Protein AF-D9WCU4-F1 (afdb_monomer)

InterPro domains:
  IPR025591 RloB-like protein [PF13707] (26-161)

Nearest PDB structures (foldseek):
  2f64-assembly1_B  TM=4.435E-01  e=1.053E-01  Trypanosoma brucei
  7yg6-assembly1_A  TM=4.506E-01  e=5.250E-01  Ephydatia fluviatilis
  7x0p-assembly1_A  TM=5.625E-01  e=4.373E+00  Acetivibrio thermocellus
  6mmh-assembly1_A  TM=5.741E-01  e=3.382E+00  Rattus norvegicus
  6mmb-assembly1_A  TM=5.998E-01  e=4.664E+00  Rattus norvegicus

Sequence (185 aa):
MNRESLPGRLVGRSARTGNRAQRVVYVAHEGEKTEKDYLQLLERAYRTREGKSSFRLVLMGAAGGLRPMATVDRVLEEAGPHDEKWVLFDRDAADNRDAEIPRAMRKAAENGVQVALSHPSFELWLLLHFKPWTSPESGLDGEIKKQLRQHKDAKGFKEYDRASGERGKGLDGQRAESLLGRGRV

Organism: NCBI:txid457427

Mean predicted aligned error: 9.41 Å

Structure (mmCIF, N/CA/C/O backbone):
data_AF-D9WCU4-F1
#
_entry.id   AF-D9WCU4-F1
#
loop_
_atom_site.group_PDB
_atom_site.id
_atom_site.type_symbol
_atom_site.label_atom_id
_atom_site.label_alt_id
_atom_site.label_comp_id
_atom_site.label_asym_id
_atom_site.label_entity_id
_atom_site.lab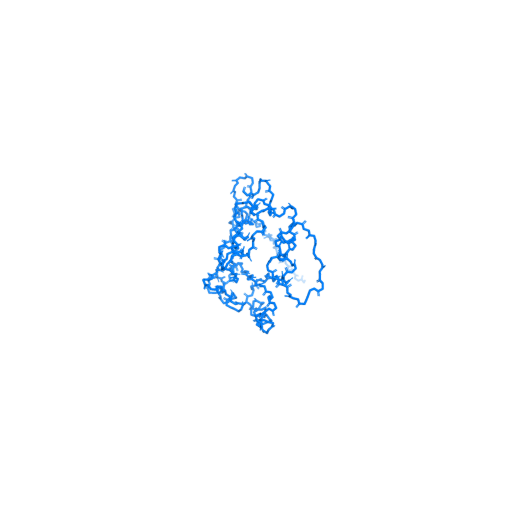el_seq_id
_atom_site.pdbx_PDB_ins_code
_atom_site.Cartn_x
_atom_site.Cartn_y
_atom_site.Cartn_z
_atom_site.occupancy
_atom_site.B_iso_or_equiv
_atom_site.auth_seq_id
_atom_site.auth_comp_id
_atom_site.auth_asym_id
_atom_site.auth_atom_id
_atom_site.pdbx_PDB_model_num
ATOM 1 N N . MET A 1 1 ? -41.803 -30.467 53.037 1.00 39.72 1 MET A N 1
ATOM 2 C CA . MET A 1 1 ? -40.483 -30.138 52.454 1.00 39.72 1 MET A CA 1
ATOM 3 C C . MET A 1 1 ? -40.651 -28.939 51.539 1.00 39.72 1 MET A C 1
ATOM 5 O O . MET A 1 1 ? -41.707 -28.795 50.937 1.00 39.72 1 MET A O 1
ATOM 9 N N . ASN A 1 2 ? -39.677 -28.037 51.588 1.00 32.28 2 ASN A N 1
ATOM 10 C CA . ASN A 1 2 ? -39.793 -26.610 51.300 1.00 32.28 2 ASN A CA 1
ATOM 11 C C . ASN A 1 2 ? -39.957 -26.244 49.818 1.00 32.28 2 ASN A C 1
ATOM 13 O O . ASN A 1 2 ? -39.466 -26.931 48.929 1.00 32.28 2 ASN A O 1
ATOM 17 N N . ARG A 1 3 ? -40.624 -25.101 49.615 1.00 40.09 3 ARG A N 1
ATOM 18 C CA . ARG A 1 3 ? -40.632 -24.283 48.398 1.00 40.09 3 ARG A CA 1
ATOM 19 C C . ARG A 1 3 ? -39.251 -23.671 48.178 1.00 40.09 3 ARG A C 1
ATOM 21 O O . ARG A 1 3 ? -38.733 -23.121 49.140 1.00 40.09 3 ARG A O 1
ATOM 28 N N . GLU A 1 4 ? -38.790 -23.597 46.933 1.00 35.84 4 GLU A N 1
ATOM 29 C CA . GLU A 1 4 ? -38.047 -22.431 46.436 1.00 35.84 4 GLU A CA 1
ATOM 30 C C . GLU A 1 4 ? -38.402 -22.164 44.967 1.00 35.84 4 GLU A C 1
ATOM 32 O O . GLU A 1 4 ? -38.264 -23.020 44.095 1.00 35.84 4 GLU A O 1
ATOM 37 N N . SER A 1 5 ? -38.895 -20.951 44.731 1.00 40.97 5 SER A N 1
ATOM 38 C CA . SER A 1 5 ? -39.046 -20.313 43.427 1.00 40.97 5 SER A CA 1
ATOM 39 C C . SER A 1 5 ? -37.827 -19.422 43.211 1.00 40.97 5 SER A C 1
ATOM 41 O O . SER A 1 5 ? -37.528 -18.628 44.099 1.00 40.97 5 SER A O 1
ATOM 43 N N . LEU A 1 6 ? -37.189 -19.456 42.040 1.00 36.66 6 LEU A N 1
ATOM 44 C CA . LEU A 1 6 ? -36.209 -18.443 41.624 1.00 36.66 6 LEU A CA 1
ATOM 45 C C . LEU A 1 6 ? -36.324 -18.149 40.111 1.00 36.66 6 LEU A C 1
ATOM 47 O O . LEU A 1 6 ? -36.873 -18.960 39.366 1.00 36.66 6 LEU A O 1
ATOM 51 N N . PRO A 1 7 ? -35.916 -16.945 39.669 1.00 40.16 7 PRO A N 1
ATOM 52 C CA . PRO A 1 7 ? -36.703 -16.108 38.773 1.00 40.16 7 PRO A CA 1
ATOM 53 C C . PRO A 1 7 ? -35.970 -15.774 37.464 1.00 40.16 7 PRO A C 1
ATOM 55 O O . PRO A 1 7 ? -34.809 -16.113 37.264 1.00 40.16 7 PRO A O 1
ATOM 58 N N . GLY A 1 8 ? -36.625 -14.971 36.622 1.00 31.08 8 GLY A N 1
ATOM 59 C CA . GLY A 1 8 ? -35.903 -13.975 35.830 1.00 31.08 8 GLY A CA 1
ATOM 60 C C . GLY A 1 8 ? -35.754 -14.286 34.347 1.00 31.08 8 GLY A C 1
ATOM 61 O O . GLY A 1 8 ? -34.793 -14.890 33.887 1.00 31.08 8 GLY A O 1
ATOM 62 N N . ARG A 1 9 ? -36.685 -13.725 33.579 1.00 34.97 9 ARG A N 1
ATOM 63 C CA . ARG A 1 9 ? -36.560 -13.409 32.156 1.00 34.97 9 ARG A CA 1
ATOM 64 C C . ARG A 1 9 ? -35.234 -12.677 31.889 1.00 34.97 9 ARG A C 1
ATOM 66 O O . ARG A 1 9 ? -35.112 -11.500 32.219 1.00 34.97 9 ARG A O 1
ATOM 73 N N . LEU A 1 10 ? -34.273 -13.327 31.233 1.00 33.66 10 LEU A N 1
ATOM 74 C CA . LEU A 1 10 ? -33.138 -12.627 30.632 1.00 33.66 10 LEU A CA 1
ATOM 75 C C . LEU A 1 10 ? -33.578 -12.036 29.291 1.00 33.66 10 LEU A C 1
ATOM 77 O O . LEU A 1 10 ? -33.513 -12.662 28.236 1.00 33.66 10 LEU A O 1
ATOM 81 N N . VAL A 1 11 ? -34.047 -10.790 29.355 1.00 45.22 11 VAL A N 1
ATOM 82 C CA . VAL A 1 11 ? -34.070 -9.878 28.209 1.00 45.22 11 VAL A CA 1
ATOM 83 C C . VAL A 1 11 ? -32.613 -9.614 27.812 1.00 45.22 11 VAL A C 1
ATOM 85 O O . VAL A 1 11 ? -31.950 -8.727 28.342 1.00 45.22 11 VAL A O 1
ATOM 88 N N . GLY A 1 12 ? -32.095 -10.422 26.889 1.00 30.81 12 GLY A N 1
ATOM 89 C CA . GLY A 1 12 ? -30.763 -10.278 26.306 1.00 30.81 12 GLY A CA 1
ATOM 90 C C . GLY A 1 12 ? -30.777 -9.381 25.072 1.00 30.81 12 GLY A C 1
ATOM 91 O O . GLY A 1 12 ? -30.777 -9.873 23.955 1.00 30.81 12 GLY A O 1
ATOM 92 N N . ARG A 1 13 ? -30.835 -8.066 25.315 1.00 36.72 13 ARG A N 1
ATOM 93 C CA . ARG A 1 13 ? -30.431 -6.933 24.454 1.00 36.72 13 ARG A CA 1
ATOM 94 C C . ARG A 1 13 ? -30.567 -7.095 22.928 1.00 36.72 13 ARG A C 1
ATOM 96 O O . ARG A 1 13 ? -29.640 -7.506 22.238 1.00 36.72 13 ARG A O 1
ATOM 103 N N . SER A 1 14 ? -31.643 -6.510 22.396 1.00 41.88 14 SER A N 1
ATOM 104 C CA . SER A 1 14 ? -31.589 -5.834 21.095 1.00 41.88 14 SER A CA 1
ATOM 105 C C . SER A 1 14 ? -30.491 -4.764 21.140 1.00 41.88 14 SER A C 1
ATOM 107 O O . SER A 1 14 ? -30.619 -3.745 21.827 1.00 41.88 14 SER A O 1
ATOM 109 N N . ALA A 1 15 ? -29.375 -5.008 20.454 1.00 37.69 15 ALA A N 1
ATOM 110 C CA . ALA A 1 15 ? -28.330 -4.014 20.267 1.00 37.69 15 ALA A CA 1
ATOM 111 C C . ALA A 1 15 ? -28.706 -3.093 19.095 1.00 37.69 15 ALA A C 1
ATOM 113 O O . ALA A 1 15 ? -28.291 -3.287 17.959 1.00 37.69 15 ALA A O 1
ATOM 114 N N . ARG A 1 16 ? -29.517 -2.087 19.439 1.00 37.41 16 ARG A N 1
ATOM 115 C CA . ARG A 1 16 ? -29.499 -0.703 18.937 1.00 37.41 16 ARG A CA 1
ATOM 116 C C . ARG A 1 16 ? -29.350 -0.503 17.421 1.00 37.41 16 ARG A C 1
ATOM 118 O O . ARG A 1 16 ? -28.254 -0.381 16.883 1.00 37.41 16 ARG A O 1
ATOM 125 N N . THR A 1 17 ? -30.478 -0.199 16.788 1.00 48.00 17 THR A N 1
ATOM 126 C CA . THR A 1 17 ? -30.543 0.854 15.766 1.00 48.00 17 THR A CA 1
ATOM 127 C C . THR A 1 17 ? -29.952 2.154 16.329 1.00 48.00 17 THR A C 1
ATOM 129 O O . THR A 1 17 ? -30.466 2.694 17.309 1.00 48.00 17 THR A O 1
ATOM 132 N N . GLY A 1 18 ? -28.870 2.655 15.732 1.00 38.94 18 GLY A N 1
ATOM 133 C CA . GLY A 1 18 ? -28.284 3.947 16.090 1.00 38.94 18 GLY A CA 1
ATOM 134 C C . GLY A 1 18 ? -26.939 4.172 15.410 1.00 38.94 18 GLY A C 1
ATOM 135 O O . GLY A 1 18 ? -25.939 3.661 15.891 1.00 38.94 18 GLY A O 1
ATOM 136 N N . ASN A 1 19 ? -26.962 4.908 14.292 1.00 49.72 19 ASN A N 1
ATOM 137 C CA . ASN A 1 19 ? -25.835 5.510 13.565 1.00 49.72 19 ASN A CA 1
ATOM 138 C C . ASN A 1 19 ? -24.532 4.680 13.568 1.00 49.72 19 ASN A C 1
ATOM 140 O O . ASN A 1 19 ? -23.714 4.823 14.474 1.00 49.72 19 ASN A O 1
ATOM 144 N N . ARG A 1 20 ? -24.310 3.831 12.549 1.00 55.62 20 ARG A N 1
ATOM 145 C CA . ARG A 1 20 ? -22.985 3.224 12.336 1.00 55.62 20 ARG A CA 1
ATOM 146 C C . ARG A 1 20 ? -21.995 4.367 12.114 1.00 55.62 20 ARG A C 1
ATOM 148 O O . ARG A 1 20 ? -21.935 4.914 11.015 1.00 55.62 20 ARG A O 1
ATOM 155 N N . ALA A 1 21 ? -21.252 4.730 13.158 1.00 65.62 21 ALA A N 1
ATOM 156 C CA . ALA A 1 21 ? -20.050 5.528 13.013 1.00 65.62 21 ALA A CA 1
ATOM 157 C C . ALA A 1 21 ? -19.227 4.880 11.894 1.00 65.62 21 ALA A C 1
ATOM 159 O O . ALA A 1 21 ? -19.059 3.657 11.872 1.00 65.62 21 ALA A O 1
ATOM 160 N N . GLN A 1 22 ? -18.837 5.685 10.909 1.00 80.94 22 GLN A N 1
ATOM 161 C CA . GLN A 1 22 ? -18.036 5.236 9.779 1.00 80.94 22 GLN A CA 1
ATOM 162 C C . GLN A 1 22 ? -16.839 4.443 10.319 1.00 80.94 22 GLN A C 1
ATOM 164 O O . GLN A 1 22 ? -16.113 4.950 11.170 1.00 80.94 22 GLN A O 1
ATOM 169 N N . ARG A 1 23 ? -16.659 3.196 9.870 1.00 89.56 23 ARG A N 1
ATOM 170 C CA . ARG A 1 23 ? -15.556 2.336 10.323 1.00 89.56 23 ARG A CA 1
ATOM 171 C C . ARG A 1 23 ? -14.229 3.035 10.023 1.00 89.56 23 ARG A C 1
ATOM 173 O O . ARG A 1 23 ? -13.959 3.308 8.859 1.00 89.56 23 ARG A O 1
ATOM 180 N N . VAL A 1 24 ? -13.420 3.336 11.034 1.00 94.19 24 VAL A N 1
ATOM 181 C CA . VAL A 1 24 ? -12.095 3.948 10.850 1.00 94.19 24 VAL A CA 1
ATOM 182 C C . VAL A 1 24 ? -11.039 2.857 10.956 1.00 94.19 24 VAL A C 1
ATOM 184 O O . VAL A 1 24 ? -11.066 2.075 11.901 1.00 94.19 24 VAL A O 1
ATOM 187 N N . VAL A 1 25 ? -10.137 2.797 9.978 1.00 96.62 25 VAL A N 1
ATOM 188 C CA . VAL A 1 25 ? -9.055 1.811 9.921 1.00 96.62 25 VAL A CA 1
ATOM 189 C C . VAL A 1 25 ? -7.726 2.546 9.815 1.00 96.62 25 VAL A C 1
ATOM 191 O O . VAL A 1 25 ? -7.526 3.348 8.902 1.00 96.62 25 VAL A O 1
ATOM 194 N N . TYR A 1 26 ? -6.825 2.273 10.750 1.00 98.19 26 TYR A N 1
ATOM 195 C CA . TYR A 1 26 ? -5.479 2.826 10.790 1.00 98.19 26 TYR A CA 1
ATOM 196 C C . TYR A 1 26 ? -4.553 1.892 10.019 1.00 98.19 26 TYR A C 1
ATOM 198 O O . TYR A 1 26 ? -4.508 0.697 10.303 1.00 98.19 26 TYR A O 1
ATOM 206 N N . VAL A 1 27 ? -3.854 2.418 9.017 1.00 98.31 27 VAL A N 1
ATOM 207 C CA . VAL A 1 27 ? -3.070 1.609 8.083 1.00 98.31 27 VAL A CA 1
ATOM 208 C C . VAL A 1 27 ? -1.683 2.207 7.918 1.00 98.31 27 VAL A C 1
ATOM 210 O O . VAL A 1 27 ? -1.551 3.280 7.330 1.00 98.31 27 VAL A O 1
ATOM 213 N N . ALA A 1 28 ? -0.651 1.508 8.386 1.00 97.81 28 ALA A N 1
ATOM 214 C CA . ALA A 1 28 ? 0.726 1.854 8.045 1.00 97.81 28 ALA A CA 1
ATOM 215 C C . ALA A 1 28 ? 1.193 1.092 6.797 1.00 97.81 28 ALA A C 1
ATOM 217 O O . ALA A 1 28 ? 0.797 -0.053 6.582 1.00 97.81 28 ALA A O 1
ATOM 218 N N . HIS A 1 29 ? 2.011 1.723 5.961 1.00 95.94 29 HIS A N 1
ATOM 219 C CA . HIS A 1 29 ? 2.504 1.141 4.712 1.00 95.94 29 HIS A CA 1
ATOM 220 C C . HIS A 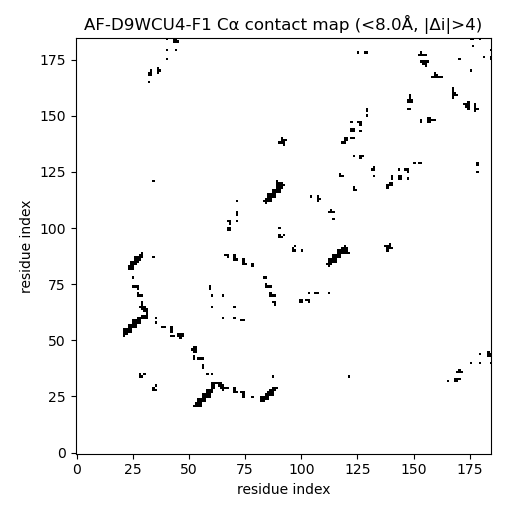1 29 ? 3.972 1.511 4.455 1.00 95.94 29 HIS A C 1
ATOM 222 O O . HIS A 1 29 ? 4.447 2.543 4.934 1.00 95.94 29 HIS A O 1
ATOM 228 N N . GLU A 1 30 ? 4.693 0.664 3.716 1.00 91.31 30 GLU A N 1
ATOM 229 C CA . GLU A 1 30 ? 6.125 0.855 3.448 1.00 91.31 30 GLU A CA 1
ATOM 230 C C . GLU A 1 30 ? 6.422 1.951 2.429 1.00 91.31 30 GLU A C 1
ATOM 232 O O . GLU A 1 30 ? 7.147 2.887 2.755 1.00 91.31 30 GLU A O 1
ATOM 237 N N . GLY A 1 31 ? 5.892 1.856 1.208 1.00 87.06 31 GLY A N 1
ATOM 238 C CA . GLY A 1 31 ? 6.194 2.800 0.136 1.00 87.06 31 GLY A CA 1
ATOM 239 C C . GLY A 1 31 ? 5.458 4.125 0.289 1.00 87.06 31 GLY A C 1
ATOM 240 O O . GLY A 1 31 ? 4.354 4.196 0.823 1.00 87.06 31 GLY A O 1
ATOM 241 N N . GLU A 1 32 ? 6.044 5.220 -0.189 1.00 85.56 32 GLU A N 1
ATOM 242 C CA . GLU A 1 32 ? 5.464 6.552 0.054 1.00 85.56 32 GLU A CA 1
ATOM 243 C C . GLU A 1 32 ? 4.273 6.868 -0.868 1.00 85.56 32 GLU A C 1
ATOM 245 O O . GLU A 1 32 ? 3.461 7.750 -0.561 1.00 85.56 32 GLU A O 1
ATOM 250 N N . LYS A 1 33 ? 4.156 6.154 -1.999 1.00 90.44 33 LYS A N 1
ATOM 251 C CA . LYS A 1 33 ? 3.255 6.525 -3.096 1.00 90.44 33 LYS A CA 1
ATOM 252 C C . LYS A 1 33 ? 2.274 5.441 -3.525 1.00 90.44 33 LYS A C 1
ATOM 254 O O . LYS A 1 33 ? 1.074 5.656 -3.387 1.00 90.44 33 LYS A O 1
ATOM 259 N N . THR A 1 34 ? 2.745 4.310 -4.053 1.00 93.75 34 THR A N 1
ATOM 260 C CA . THR A 1 34 ? 1.871 3.311 -4.695 1.00 93.75 34 THR A CA 1
ATOM 261 C C . THR A 1 34 ? 0.791 2.797 -3.742 1.00 93.75 34 THR A C 1
ATOM 263 O O . THR A 1 34 ? -0.392 2.810 -4.077 1.00 93.75 34 THR A O 1
ATOM 266 N N . GLU A 1 35 ? 1.179 2.384 -2.539 1.00 94.69 35 GLU A N 1
ATOM 267 C CA . GLU A 1 35 ? 0.294 1.827 -1.517 1.00 94.69 35 GLU A CA 1
ATOM 268 C C . GLU A 1 35 ? -0.699 2.873 -1.023 1.00 94.69 35 GLU A C 1
ATOM 270 O O . GLU A 1 35 ? -1.898 2.605 -0.933 1.00 94.69 35 GLU A O 1
ATOM 275 N N . LYS A 1 36 ? -0.211 4.092 -0.769 1.00 94.62 36 LYS A N 1
ATOM 276 C CA . LYS A 1 36 ? -1.039 5.227 -0.365 1.00 94.62 36 LYS A CA 1
ATOM 277 C C . LYS A 1 36 ? -2.103 5.536 -1.412 1.00 94.62 36 LYS A C 1
ATOM 279 O O . LYS A 1 36 ? -3.285 5.603 -1.073 1.00 94.62 36 LYS A O 1
ATOM 284 N N . ASP A 1 37 ? -1.701 5.703 -2.670 1.00 94.94 37 ASP A N 1
ATOM 285 C CA . ASP A 1 37 ? -2.620 6.009 -3.763 1.00 94.94 37 ASP A CA 1
ATOM 286 C C . ASP A 1 37 ? -3.628 4.864 -3.943 1.00 94.94 37 ASP A C 1
ATOM 288 O O . ASP A 1 37 ? -4.826 5.112 -4.063 1.00 94.94 37 ASP A O 1
ATOM 292 N N . TYR A 1 38 ? -3.182 3.605 -3.875 1.00 95.31 38 TYR A N 1
ATOM 293 C CA . TYR A 1 38 ? -4.054 2.436 -3.990 1.00 95.31 38 TYR A CA 1
ATOM 294 C C . TYR A 1 38 ? -5.110 2.380 -2.881 1.00 95.31 38 TYR A C 1
ATOM 296 O O . TYR A 1 38 ? -6.295 2.197 -3.154 1.00 95.31 38 TYR A O 1
ATOM 304 N N . LEU A 1 39 ? -4.711 2.577 -1.624 1.00 94.62 39 LEU A N 1
ATOM 305 C CA . LEU A 1 39 ? -5.631 2.582 -0.487 1.00 94.62 39 LEU A CA 1
ATOM 306 C C . LEU A 1 39 ? -6.641 3.734 -0.584 1.00 94.62 39 LEU A C 1
ATOM 308 O O . LEU A 1 39 ? -7.834 3.534 -0.348 1.00 94.62 39 LEU A O 1
ATOM 312 N N . GLN A 1 40 ? -6.198 4.922 -1.004 1.00 93.75 40 GLN A N 1
ATOM 313 C CA . GLN A 1 40 ? -7.095 6.053 -1.260 1.00 93.75 40 GLN A CA 1
ATOM 314 C C . GLN A 1 40 ? -8.080 5.768 -2.397 1.00 93.75 40 GLN A C 1
ATOM 316 O O . GLN A 1 40 ? -9.243 6.173 -2.325 1.00 93.75 40 GLN A O 1
ATOM 321 N N . LEU A 1 41 ? -7.636 5.072 -3.443 1.00 92.81 41 LEU A N 1
ATOM 322 C CA . LEU A 1 41 ? -8.494 4.628 -4.534 1.00 92.81 41 LEU A CA 1
ATOM 323 C C . LEU A 1 41 ? -9.551 3.628 -4.050 1.00 92.81 41 LEU A C 1
ATOM 325 O O . LEU A 1 41 ? -10.724 3.779 -4.391 1.00 92.81 41 LEU A O 1
ATOM 329 N N . LEU A 1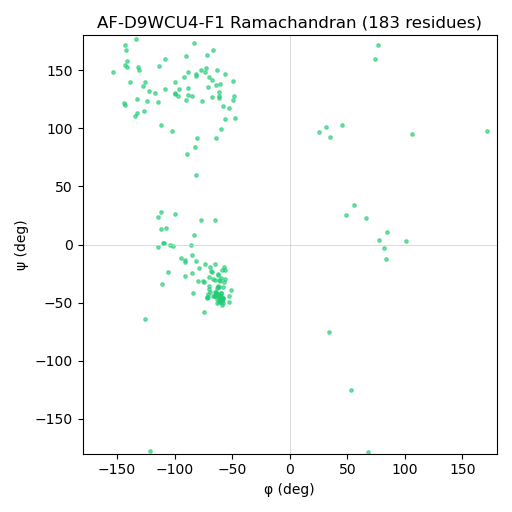 42 ? -9.180 2.665 -3.201 1.00 90.62 42 LEU A N 1
ATOM 330 C CA . LEU A 1 42 ? -10.139 1.741 -2.591 1.00 90.62 42 LEU A CA 1
ATOM 331 C C . LEU A 1 42 ? -11.179 2.484 -1.744 1.00 90.62 42 LEU A C 1
ATOM 333 O O . LEU A 1 42 ? -12.374 2.230 -1.887 1.00 90.62 42 LEU A O 1
ATOM 337 N N . GLU A 1 43 ? -10.766 3.438 -0.907 1.00 90.25 43 GLU A N 1
ATOM 338 C CA . GLU A 1 43 ? -11.711 4.227 -0.106 1.00 90.25 43 GLU A CA 1
ATOM 339 C C . GLU A 1 43 ? -12.739 4.966 -0.982 1.00 90.25 43 GLU A C 1
ATOM 341 O O . GLU A 1 43 ? -13.915 5.051 -0.620 1.00 90.25 43 GLU A O 1
ATOM 346 N N . ARG A 1 44 ? -12.330 5.460 -2.159 1.00 88.81 44 ARG A N 1
ATOM 347 C CA . ARG A 1 44 ? -13.234 6.107 -3.127 1.00 88.81 44 ARG A CA 1
ATOM 348 C C . ARG A 1 44 ? -14.171 5.108 -3.804 1.00 88.81 44 ARG A C 1
ATOM 350 O O . ARG A 1 44 ? -15.371 5.371 -3.870 1.00 88.81 44 ARG A O 1
ATOM 357 N N . ALA A 1 45 ? -13.654 3.962 -4.246 1.00 86.62 45 ALA A N 1
ATOM 358 C CA . ALA A 1 45 ? -14.440 2.960 -4.967 1.00 86.62 45 ALA A CA 1
ATOM 359 C C . ALA A 1 45 ? -15.496 2.249 -4.120 1.00 86.62 45 ALA A C 1
ATOM 361 O O . ALA A 1 45 ? -16.479 1.753 -4.669 1.00 86.62 45 ALA A O 1
ATOM 362 N N . TYR A 1 46 ? -15.325 2.225 -2.798 1.00 85.62 46 TYR A N 1
ATOM 363 C CA . TYR A 1 46 ? -16.295 1.657 -1.859 1.00 85.62 46 TYR A CA 1
ATOM 364 C C . TYR A 1 46 ? -17.178 2.718 -1.182 1.00 85.62 46 TYR A C 1
ATOM 366 O O . TYR A 1 46 ? -17.714 2.505 -0.090 1.00 85.62 46 TYR A O 1
ATOM 374 N N . ARG A 1 47 ? -17.377 3.871 -1.830 1.00 84.69 47 ARG A N 1
ATOM 375 C CA . ARG A 1 47 ? -18.431 4.812 -1.436 1.00 84.69 47 ARG A CA 1
ATOM 376 C C . ARG A 1 47 ? -19.817 4.251 -1.757 1.00 84.69 47 ARG A C 1
ATOM 378 O O . ARG A 1 47 ? -20.034 3.567 -2.752 1.00 84.69 47 ARG A O 1
ATOM 385 N N . THR A 1 48 ? -20.768 4.55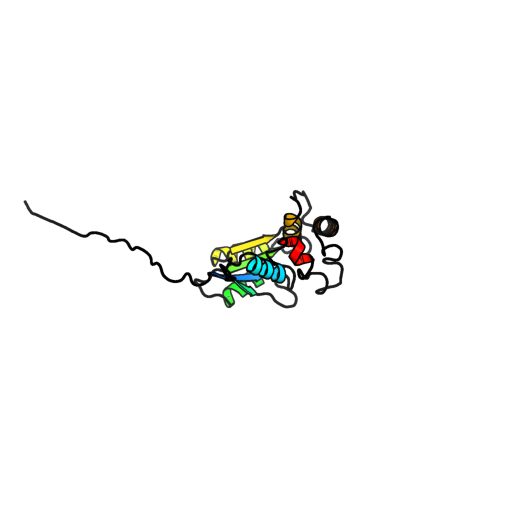6 -0.883 1.00 78.06 48 THR A N 1
ATOM 386 C CA . THR A 1 48 ? -22.199 4.297 -1.089 1.00 78.06 48 THR A CA 1
ATOM 387 C C . THR A 1 48 ? -22.755 5.149 -2.234 1.00 78.06 48 THR A C 1
ATOM 389 O O . THR A 1 48 ? -22.117 6.108 -2.675 1.00 78.06 48 THR A O 1
ATOM 392 N N . ARG A 1 49 ? -23.972 4.834 -2.701 1.00 74.19 49 ARG A N 1
ATOM 393 C CA . ARG A 1 49 ? -24.661 5.609 -3.752 1.00 74.19 49 ARG A CA 1
ATOM 394 C C . ARG A 1 49 ? -24.880 7.068 -3.348 1.00 74.19 49 ARG A C 1
ATOM 396 O O . ARG A 1 49 ? -24.883 7.948 -4.197 1.00 74.19 49 ARG A O 1
ATOM 403 N N . GLU A 1 50 ? -25.008 7.320 -2.051 1.00 80.88 50 GLU A N 1
ATOM 404 C CA . GLU A 1 50 ? -25.158 8.640 -1.443 1.00 80.88 50 GLU A CA 1
ATOM 405 C C . GLU A 1 50 ? -23.807 9.351 -1.220 1.00 80.88 50 GLU A C 1
ATOM 407 O O . GLU A 1 50 ? -23.749 10.377 -0.544 1.00 80.88 50 GLU A O 1
ATOM 412 N N . GLY A 1 51 ? -22.703 8.794 -1.732 1.00 78.94 51 GLY A N 1
ATOM 413 C CA . GLY A 1 51 ? -21.360 9.373 -1.645 1.00 78.94 51 GLY A CA 1
ATOM 414 C C . GLY A 1 51 ? -20.666 9.205 -0.290 1.00 78.94 51 GLY A C 1
ATOM 415 O O . GLY A 1 51 ? -19.559 9.708 -0.107 1.00 78.94 51 GLY A O 1
ATOM 416 N N . LYS A 1 52 ? -21.270 8.488 0.667 1.00 80.62 52 LYS A N 1
ATOM 417 C CA . LYS A 1 52 ? -20.671 8.229 1.988 1.00 80.62 52 LYS A CA 1
ATOM 418 C C . LYS A 1 52 ? -19.756 7.014 1.922 1.00 80.62 52 LYS A C 1
ATOM 420 O O . LYS A 1 52 ? -20.203 5.956 1.483 1.00 80.62 52 LYS A O 1
ATOM 425 N N . SER A 1 53 ? -18.512 7.118 2.377 1.00 78.81 53 SER A N 1
ATOM 426 C CA . SER A 1 53 ? -17.635 5.947 2.460 1.00 78.81 53 SER A CA 1
ATOM 427 C C . SER A 1 53 ? -18.099 5.010 3.583 1.00 78.81 53 SER A C 1
ATOM 429 O O . SER A 1 53 ? -18.401 5.460 4.689 1.00 78.81 53 SER A O 1
ATOM 431 N N . SER A 1 54 ? -18.146 3.699 3.327 1.00 80.19 54 SER A N 1
ATOM 432 C CA . SER A 1 54 ? -18.462 2.701 4.366 1.00 80.19 54 SER A CA 1
ATOM 433 C C . SER A 1 54 ? -17.361 2.559 5.424 1.00 80.19 54 SER A C 1
ATOM 435 O O . SER A 1 54 ? -17.610 2.059 6.521 1.00 80.19 54 SER A O 1
ATOM 437 N N . PHE A 1 55 ? -16.149 3.005 5.093 1.00 89.81 55 PHE A N 1
ATOM 438 C CA . PHE A 1 55 ? -14.995 3.078 5.979 1.00 89.81 55 PHE A CA 1
ATOM 439 C C . PHE A 1 55 ? -14.184 4.349 5.686 1.00 89.81 55 PHE A C 1
ATOM 441 O O . PHE A 1 55 ? -14.427 5.020 4.684 1.00 89.81 55 PHE A O 1
ATOM 448 N N . ARG A 1 56 ? -13.254 4.697 6.570 1.00 92.81 56 ARG A N 1
ATOM 449 C CA . ARG A 1 56 ? -12.245 5.744 6.394 1.00 92.81 56 ARG A CA 1
ATOM 450 C C . ARG A 1 56 ? -10.880 5.143 6.673 1.00 92.81 56 ARG A C 1
ATOM 452 O O . ARG A 1 56 ? -10.740 4.439 7.673 1.00 92.81 56 ARG A O 1
ATOM 459 N N . LEU A 1 57 ? -9.891 5.447 5.841 1.00 95.19 57 LEU A N 1
ATOM 460 C CA . LEU A 1 57 ? -8.519 5.025 6.088 1.00 95.19 57 LEU A CA 1
ATOM 461 C C . LEU A 1 57 ? -7.706 6.178 6.686 1.00 95.19 57 LEU A C 1
ATOM 463 O O . LEU A 1 57 ? -7.715 7.300 6.177 1.00 95.19 57 LEU A O 1
ATOM 467 N N . VAL A 1 58 ? -6.997 5.901 7.776 1.00 96.94 58 VAL A N 1
ATOM 468 C CA . VAL A 1 58 ? -5.968 6.779 8.342 1.00 96.94 58 VAL A CA 1
ATOM 469 C C . VAL A 1 58 ? -4.624 6.192 7.937 1.00 96.94 58 VAL A C 1
ATOM 471 O O . VAL A 1 58 ? -4.167 5.214 8.523 1.00 96.94 58 VAL A O 1
ATOM 474 N N . LEU A 1 59 ? -4.045 6.743 6.871 1.00 97.12 59 LEU A N 1
ATOM 475 C CA . LEU A 1 59 ? -2.836 6.213 6.243 1.00 97.12 59 LEU A CA 1
ATOM 476 C C . LEU A 1 59 ? -1.575 6.794 6.875 1.00 97.12 59 LEU A C 1
ATOM 478 O O . LEU A 1 59 ? -1.473 8.010 7.042 1.00 97.12 59 LEU A O 1
ATOM 482 N N . MET A 1 60 ? -0.606 5.931 7.162 1.00 95.75 60 MET A N 1
ATOM 483 C CA . MET A 1 60 ? 0.681 6.289 7.746 1.00 95.75 60 MET A CA 1
ATOM 484 C C . MET A 1 60 ? 1.811 5.734 6.887 1.00 95.75 60 MET A C 1
ATOM 486 O O . MET A 1 60 ? 2.013 4.527 6.792 1.00 95.75 60 MET A O 1
ATOM 490 N N . GLY A 1 61 ? 2.580 6.638 6.305 1.00 92.00 61 GLY A N 1
ATOM 491 C CA . GLY A 1 61 ? 3.848 6.334 5.658 1.00 92.00 61 GLY A CA 1
ATOM 492 C C . GLY A 1 61 ? 4.895 7.341 6.112 1.00 92.00 61 GLY A C 1
ATOM 493 O O . GLY A 1 61 ? 4.588 8.288 6.843 1.00 92.00 61 GLY A O 1
ATOM 494 N N . ALA A 1 62 ? 6.128 7.155 5.665 1.00 89.31 62 ALA A N 1
ATOM 495 C CA . ALA A 1 62 ? 7.213 8.095 5.905 1.00 89.31 62 ALA A CA 1
ATOM 496 C C . ALA A 1 62 ? 7.955 8.391 4.604 1.00 89.31 62 ALA A C 1
ATOM 498 O O . ALA A 1 62 ? 7.991 7.551 3.708 1.00 89.31 62 ALA A O 1
ATOM 499 N N . ALA A 1 63 ? 8.560 9.577 4.529 1.00 85.06 63 ALA A N 1
ATOM 500 C CA . ALA A 1 63 ? 9.517 9.871 3.473 1.00 85.06 63 ALA A CA 1
ATOM 501 C C . ALA A 1 63 ? 10.743 8.954 3.622 1.00 85.06 63 ALA A C 1
ATOM 503 O O . ALA A 1 63 ? 11.223 8.742 4.735 1.00 85.06 63 ALA A O 1
ATOM 504 N N . GLY A 1 64 ? 11.239 8.408 2.521 1.00 83.06 64 GLY A N 1
ATOM 505 C CA . GLY A 1 64 ? 12.210 7.314 2.469 1.00 83.06 64 GLY A CA 1
ATOM 506 C C . GLY A 1 64 ? 11.608 5.912 2.636 1.00 83.06 64 GLY A C 1
ATOM 507 O O . GLY A 1 64 ? 12.345 4.932 2.545 1.00 83.06 64 GLY A O 1
ATOM 508 N N . GLY A 1 65 ? 10.299 5.810 2.877 1.00 87.56 65 GLY A N 1
ATOM 509 C CA . GLY A 1 65 ? 9.599 4.569 3.182 1.00 87.56 65 GLY A CA 1
ATOM 510 C C . GLY A 1 65 ? 9.803 4.060 4.615 1.00 87.56 65 GLY A C 1
ATOM 511 O O . GLY A 1 65 ? 10.600 4.582 5.397 1.00 87.56 65 GLY A O 1
ATOM 512 N N . LEU A 1 66 ? 9.041 3.033 4.981 1.00 91.38 66 LEU A N 1
ATOM 513 C CA . LEU A 1 66 ? 9.172 2.301 6.245 1.00 91.38 66 LEU A CA 1
ATOM 514 C C . LEU A 1 66 ? 9.635 0.871 5.971 1.00 91.38 66 LEU A C 1
ATOM 516 O O . LEU A 1 66 ? 9.353 0.331 4.912 1.00 91.38 66 LEU A O 1
ATOM 520 N N . ARG A 1 67 ? 10.313 0.257 6.946 1.00 92.62 67 ARG A N 1
ATOM 521 C CA . ARG A 1 67 ? 10.569 -1.193 6.968 1.00 92.62 67 ARG A CA 1
ATOM 522 C C . ARG A 1 67 ? 9.434 -1.925 7.699 1.00 92.62 67 ARG A C 1
ATOM 524 O O . ARG A 1 67 ? 8.736 -1.279 8.493 1.00 92.62 67 ARG A O 1
ATOM 531 N N . PRO A 1 68 ? 9.266 -3.254 7.542 1.00 93.88 68 PRO A N 1
ATOM 532 C CA . PRO A 1 68 ? 8.146 -3.985 8.133 1.00 93.88 68 PRO A CA 1
ATOM 533 C C . PRO A 1 68 ? 7.970 -3.758 9.640 1.00 93.88 68 PRO A C 1
ATOM 535 O O . PRO A 1 68 ? 6.856 -3.484 10.084 1.00 93.88 68 PRO A O 1
ATOM 538 N N . MET A 1 69 ? 9.041 -3.776 10.443 1.00 94.94 69 MET A N 1
ATOM 539 C CA . MET A 1 69 ? 8.924 -3.502 11.885 1.00 94.94 69 MET A CA 1
ATOM 540 C C . MET A 1 69 ? 8.455 -2.073 12.170 1.00 94.94 69 MET A C 1
ATOM 542 O O . MET A 1 69 ? 7.581 -1.868 13.008 1.00 94.94 69 MET A O 1
ATOM 546 N N . ALA A 1 70 ? 8.985 -1.096 11.432 1.00 95.38 70 ALA A N 1
ATOM 547 C CA . ALA A 1 70 ? 8.641 0.309 11.611 1.00 95.38 70 ALA A CA 1
ATOM 548 C C . ALA A 1 70 ? 7.177 0.606 11.243 1.00 95.38 70 ALA A C 1
ATOM 550 O O . ALA A 1 70 ? 6.569 1.487 11.845 1.00 95.38 70 ALA A O 1
ATOM 551 N N . THR A 1 71 ? 6.581 -0.139 10.301 1.00 96.81 71 THR A N 1
ATOM 552 C CA . THR A 1 71 ? 5.136 -0.025 10.021 1.00 96.81 71 THR A CA 1
ATOM 553 C C . THR A 1 71 ? 4.286 -0.469 11.215 1.00 96.81 71 THR A C 1
ATOM 555 O O . THR A 1 71 ? 3.313 0.203 11.558 1.00 96.81 71 THR A O 1
ATOM 558 N N . VAL A 1 72 ? 4.675 -1.558 11.890 1.00 97.81 72 VAL A N 1
ATOM 559 C CA . VAL A 1 72 ? 3.983 -2.059 13.088 1.00 97.81 72 VAL A CA 1
ATOM 560 C C . VAL A 1 72 ? 4.127 -1.071 14.241 1.00 97.81 72 VAL A C 1
ATOM 562 O O . VAL A 1 72 ? 3.141 -0.760 14.901 1.00 97.81 72 VAL A O 1
ATOM 565 N N . ASP A 1 73 ? 5.326 -0.532 14.452 1.00 97.56 73 ASP A N 1
ATOM 566 C CA . ASP A 1 73 ? 5.574 0.468 15.496 1.00 97.56 73 ASP A CA 1
ATOM 567 C C . ASP A 1 73 ? 4.732 1.720 15.261 1.00 97.56 73 ASP A C 1
ATOM 569 O O . ASP A 1 73 ? 4.000 2.155 16.149 1.00 97.56 73 ASP A O 1
ATOM 573 N N . ARG A 1 74 ? 4.731 2.218 14.022 1.00 97.44 74 ARG A N 1
ATOM 574 C CA . ARG A 1 74 ? 3.983 3.415 13.643 1.00 97.44 74 ARG A CA 1
ATOM 575 C C . ARG A 1 74 ? 2.487 3.283 13.911 1.00 97.44 74 ARG A C 1
ATOM 577 O O . ARG A 1 74 ? 1.883 4.202 14.456 1.00 97.44 74 ARG A O 1
ATOM 584 N N . VAL A 1 75 ? 1.868 2.162 13.534 1.00 97.81 75 VAL A N 1
ATOM 585 C CA . VAL A 1 75 ? 0.419 2.000 13.741 1.00 97.81 75 VAL A CA 1
ATOM 586 C C . VAL A 1 75 ? 0.065 1.841 15.224 1.00 97.81 75 VAL A C 1
ATOM 588 O O . VAL A 1 75 ? -1.029 2.225 15.631 1.00 97.81 75 VAL A O 1
ATOM 591 N N . LEU A 1 76 ? 0.974 1.303 16.044 1.00 97.88 76 LEU A N 1
ATOM 592 C CA . LEU A 1 76 ? 0.782 1.178 17.492 1.00 97.88 76 LEU A CA 1
ATOM 593 C C . LEU A 1 76 ? 0.949 2.510 18.231 1.00 97.88 76 LEU A C 1
ATOM 595 O O . LEU A 1 76 ? 0.275 2.719 19.236 1.00 97.88 76 LEU A O 1
ATOM 599 N N . GLU A 1 77 ? 1.806 3.403 17.735 1.00 97.38 77 GLU A N 1
ATOM 600 C CA . GLU A 1 77 ? 1.981 4.759 18.271 1.00 97.38 77 GLU A CA 1
ATOM 601 C C . GLU A 1 77 ? 0.762 5.652 17.999 1.00 97.38 77 GLU A C 1
ATOM 603 O O . GLU A 1 77 ? 0.338 6.410 18.870 1.00 97.38 77 GLU A O 1
ATOM 608 N N . GLU A 1 78 ? 0.184 5.553 16.801 1.00 95.94 78 GLU A N 1
ATOM 609 C CA . GLU A 1 78 ? -0.858 6.477 16.331 1.00 95.94 78 GLU A CA 1
ATOM 610 C C . GLU A 1 78 ? -2.290 6.020 16.656 1.00 95.94 78 GLU A C 1
ATOM 612 O O . GLU A 1 78 ? -3.203 6.843 16.750 1.00 95.94 78 GLU A O 1
ATOM 617 N N . ALA A 1 79 ? -2.526 4.711 16.796 1.00 96.12 79 ALA A N 1
ATOM 618 C CA . ALA A 1 79 ? -3.867 4.153 16.968 1.00 96.12 79 ALA A CA 1
ATOM 619 C C . ALA A 1 79 ? -4.096 3.641 18.399 1.00 96.12 79 ALA A C 1
ATOM 621 O O . ALA A 1 79 ? -3.312 2.852 18.928 1.00 96.12 79 ALA A O 1
ATOM 622 N N . GLY A 1 80 ? -5.241 3.970 18.998 1.00 94.12 80 GLY A N 1
ATOM 623 C CA . GLY A 1 80 ? -5.604 3.593 20.365 1.00 94.12 80 GLY A CA 1
ATOM 624 C C . GLY A 1 80 ? -5.941 2.102 20.533 1.00 94.12 80 GLY A C 1
ATOM 625 O O . GLY A 1 80 ? -6.224 1.417 19.553 1.00 94.12 80 GLY A O 1
ATOM 626 N N . PRO A 1 81 ? -5.965 1.552 21.760 1.00 91.38 81 PRO A N 1
ATOM 627 C CA . PRO A 1 81 ? -6.015 0.100 22.008 1.00 91.38 81 PRO A CA 1
ATOM 628 C C . PRO A 1 81 ? -7.175 -0.679 21.364 1.00 91.38 81 PRO A C 1
ATOM 630 O O . PRO A 1 81 ? -7.076 -1.890 21.189 1.00 91.38 81 PRO A O 1
ATOM 633 N N . HIS A 1 82 ? -8.275 -0.004 21.027 1.00 92.06 82 HIS A N 1
ATOM 634 C CA . HIS A 1 82 ? -9.471 -0.613 20.435 1.00 92.06 82 HIS A CA 1
ATOM 635 C C . HIS A 1 82 ? -9.678 -0.256 18.957 1.00 92.06 82 HIS A C 1
ATOM 637 O O . HIS A 1 82 ? -10.670 -0.682 18.366 1.00 92.06 82 HIS A O 1
ATOM 643 N N . ASP A 1 83 ? -8.767 0.520 18.370 1.00 95.94 83 ASP A N 1
ATOM 644 C CA . ASP A 1 83 ? -8.823 0.876 16.958 1.00 95.94 83 ASP A CA 1
ATOM 645 C C . ASP A 1 83 ? -8.436 -0.308 16.078 1.00 95.94 83 ASP A C 1
ATOM 647 O O . ASP A 1 83 ? -7.589 -1.132 16.434 1.00 95.94 83 ASP A O 1
ATOM 651 N N . GLU A 1 84 ? -9.025 -0.361 14.887 1.00 97.12 84 GLU A N 1
ATOM 652 C CA . GLU A 1 84 ? -8.645 -1.337 13.879 1.00 97.12 84 GLU A CA 1
ATOM 653 C C . GLU A 1 84 ? -7.325 -0.933 13.215 1.00 97.12 84 GLU A C 1
ATOM 655 O O . GLU A 1 84 ? -7.215 0.161 12.656 1.00 97.12 84 GLU A O 1
ATOM 660 N N . LYS A 1 85 ? -6.337 -1.832 13.257 1.00 98.38 85 LYS A N 1
ATOM 661 C CA . LYS A 1 85 ? -4.960 -1.579 12.816 1.00 98.38 85 LYS A CA 1
ATOM 662 C C . LYS A 1 85 ? -4.562 -2.558 11.730 1.00 98.38 85 LYS A C 1
ATOM 664 O O . LYS A 1 85 ? -4.724 -3.767 11.898 1.00 98.38 85 LYS A O 1
ATOM 669 N N . TRP A 1 86 ? -3.984 -2.033 10.664 1.00 98.56 86 TRP A N 1
ATOM 670 C CA . TRP A 1 86 ? -3.402 -2.803 9.580 1.00 98.56 86 TRP A CA 1
ATOM 671 C C . TRP A 1 86 ? -2.000 -2.302 9.261 1.00 98.56 86 TRP A C 1
ATOM 673 O O . TRP A 1 86 ? -1.698 -1.115 9.392 1.00 98.56 86 TRP A O 1
ATOM 683 N N . VAL A 1 87 ? -1.163 -3.211 8.785 1.00 98.06 87 VAL A N 1
ATOM 684 C CA . VAL A 1 87 ? 0.115 -2.886 8.157 1.00 98.06 87 VAL A CA 1
ATOM 685 C C . VAL A 1 87 ? 0.194 -3.532 6.784 1.00 98.06 87 VAL A C 1
ATOM 687 O O . VAL A 1 87 ? -0.256 -4.665 6.593 1.00 98.06 87 VAL A O 1
ATOM 690 N N . LEU A 1 88 ? 0.746 -2.794 5.827 1.00 95.62 88 LEU A N 1
ATOM 691 C CA . LEU A 1 88 ? 1.061 -3.269 4.488 1.00 95.62 88 LEU A CA 1
ATOM 692 C C . LEU A 1 88 ? 2.570 -3.245 4.310 1.00 95.62 88 LEU A C 1
ATOM 694 O O . LEU A 1 88 ? 3.193 -2.189 4.412 1.00 95.62 88 LEU A O 1
ATOM 698 N N . PHE A 1 89 ? 3.128 -4.401 3.995 1.00 90.50 89 PHE A N 1
ATOM 699 C CA . PHE A 1 89 ? 4.511 -4.520 3.569 1.00 90.50 89 PHE A CA 1
ATOM 700 C C . PHE A 1 89 ? 4.628 -5.556 2.459 1.00 90.50 89 PHE A C 1
ATOM 702 O O . PHE A 1 89 ? 3.752 -6.413 2.284 1.00 90.50 89 PHE A O 1
ATOM 709 N N . ASP A 1 90 ? 5.689 -5.458 1.675 1.00 87.88 90 ASP A N 1
ATOM 710 C CA . ASP A 1 90 ? 6.010 -6.428 0.643 1.00 87.88 90 ASP A CA 1
ATOM 711 C C . ASP A 1 90 ? 7.217 -7.282 1.030 1.00 87.88 90 ASP A C 1
ATOM 713 O O . ASP A 1 90 ? 7.978 -6.979 1.952 1.00 87.88 90 ASP A O 1
ATOM 717 N N . ARG A 1 91 ? 7.342 -8.445 0.386 1.00 85.00 91 ARG A N 1
ATOM 718 C CA . ARG A 1 91 ? 8.462 -9.337 0.681 1.00 85.00 91 ARG A CA 1
ATOM 719 C C . ARG A 1 91 ? 9.779 -8.772 0.171 1.00 85.00 91 ARG A C 1
ATOM 721 O O . ARG A 1 91 ? 10.779 -9.032 0.825 1.00 85.00 91 ARG A O 1
ATOM 728 N N . ASP A 1 92 ? 9.758 -8.131 -0.999 1.00 77.06 92 ASP A N 1
ATOM 729 C CA . ASP A 1 92 ? 10.896 -7.661 -1.802 1.00 77.06 92 ASP A CA 1
ATOM 730 C C . ASP A 1 92 ? 12.202 -8.451 -1.569 1.00 77.06 92 ASP A C 1
ATOM 732 O O . ASP A 1 92 ? 12.983 -8.201 -0.645 1.00 77.06 92 ASP A O 1
ATOM 736 N N . ALA A 1 93 ? 12.456 -9.429 -2.448 1.00 65.75 93 ALA A N 1
ATOM 737 C CA . ALA A 1 93 ? 13.615 -10.320 -2.358 1.00 65.75 93 ALA A CA 1
ATOM 738 C C . ALA A 1 93 ? 14.972 -9.607 -2.336 1.00 65.75 93 ALA A C 1
ATOM 740 O O . ALA A 1 93 ? 15.966 -10.230 -1.962 1.00 65.75 93 ALA A O 1
ATOM 741 N N . ALA A 1 94 ? 15.039 -8.353 -2.788 1.00 64.06 94 ALA A N 1
ATOM 742 C CA . ALA A 1 94 ? 16.291 -7.634 -2.962 1.00 64.06 94 ALA A CA 1
ATOM 743 C C . ALA A 1 94 ? 16.846 -7.020 -1.660 1.00 64.06 94 ALA A C 1
ATOM 745 O O . ALA A 1 94 ? 18.020 -6.654 -1.635 1.00 64.06 94 ALA A O 1
ATOM 746 N N . ASP A 1 95 ? 16.057 -6.930 -0.580 1.00 65.50 95 ASP A N 1
ATOM 747 C CA . ASP A 1 95 ? 16.385 -6.095 0.596 1.00 65.50 95 ASP A CA 1
ATOM 748 C C . ASP A 1 95 ? 16.644 -6.886 1.905 1.00 65.50 95 ASP A C 1
ATOM 750 O O . ASP A 1 95 ? 16.498 -6.369 3.013 1.00 65.50 95 ASP A O 1
ATOM 754 N N . ASN A 1 96 ? 17.031 -8.171 1.822 1.00 64.62 96 ASN A N 1
ATOM 755 C CA . ASN A 1 96 ? 17.418 -9.013 2.982 1.00 64.62 96 ASN A CA 1
ATOM 756 C C . ASN A 1 96 ? 16.421 -8.988 4.171 1.00 64.62 96 ASN A C 1
ATOM 758 O O . ASN A 1 96 ? 16.770 -9.235 5.328 1.00 64.62 96 ASN A O 1
ATOM 762 N N . ARG A 1 97 ? 15.153 -8.695 3.883 1.00 72.38 97 ARG A N 1
ATOM 763 C CA . ARG A 1 97 ? 14.053 -8.468 4.836 1.00 72.38 97 ARG A CA 1
ATOM 764 C C . ARG A 1 97 ? 13.353 -9.756 5.271 1.00 72.38 97 ARG A C 1
ATOM 766 O O . ARG A 1 97 ? 12.513 -9.733 6.170 1.00 72.38 97 ARG A O 1
ATOM 773 N N . ASP A 1 98 ? 13.792 -10.898 4.743 1.00 74.19 98 ASP A N 1
ATOM 774 C CA . ASP A 1 98 ? 13.303 -12.236 5.099 1.00 74.19 98 ASP A CA 1
ATOM 775 C C . ASP A 1 98 ? 13.411 -12.542 6.603 1.00 74.19 98 ASP A C 1
ATOM 777 O O . ASP A 1 98 ? 12.596 -13.284 7.145 1.00 74.19 98 ASP A O 1
ATOM 781 N N . ALA A 1 99 ? 14.386 -11.953 7.306 1.00 80.56 99 ALA A N 1
ATOM 782 C CA . ALA A 1 99 ? 14.523 -12.104 8.756 1.00 80.56 99 ALA A CA 1
ATOM 783 C C . ALA A 1 99 ? 13.653 -11.121 9.563 1.00 80.56 99 ALA A C 1
ATOM 785 O O . ALA A 1 99 ? 13.328 -11.387 10.725 1.00 80.56 99 ALA A O 1
ATOM 786 N N . GLU A 1 100 ? 13.291 -9.982 8.970 1.00 88.38 100 GLU A N 1
ATOM 787 C CA . GLU A 1 100 ? 12.512 -8.923 9.612 1.00 88.38 100 GLU A CA 1
ATOM 788 C C . GLU A 1 100 ? 11.012 -9.202 9.534 1.00 88.38 100 GLU A C 1
ATOM 790 O O . GLU A 1 100 ? 10.320 -9.070 10.543 1.00 88.38 100 GLU A O 1
ATOM 795 N N . ILE A 1 101 ? 10.523 -9.674 8.385 1.00 91.75 101 ILE A N 1
ATOM 796 C CA . ILE A 1 101 ? 9.106 -9.991 8.170 1.00 91.75 101 ILE A CA 1
ATOM 797 C C . ILE A 1 101 ? 8.560 -10.929 9.260 1.00 91.75 101 ILE A C 1
ATOM 799 O O . ILE A 1 101 ? 7.563 -10.575 9.885 1.00 91.75 101 ILE A O 1
ATOM 803 N N . PRO A 1 102 ? 9.206 -12.062 9.614 1.00 93.50 102 PRO A N 1
ATOM 804 C CA . PRO A 1 102 ? 8.726 -12.913 10.701 1.00 93.50 102 PRO A CA 1
ATOM 805 C C . PRO A 1 102 ? 8.663 -12.207 12.060 1.00 93.50 102 PRO A C 1
ATOM 807 O O . PRO A 1 102 ? 7.811 -12.544 12.881 1.00 93.50 102 PRO A O 1
ATOM 810 N N . ARG A 1 103 ? 9.558 -11.246 12.330 1.00 94.62 103 ARG A N 1
ATOM 811 C CA . ARG A 1 103 ? 9.530 -10.453 13.571 1.00 94.62 103 ARG A CA 1
ATOM 812 C C . ARG A 1 103 ? 8.355 -9.480 13.558 1.00 94.62 103 ARG A C 1
ATOM 814 O O . ARG A 1 103 ? 7.626 -9.431 14.545 1.00 94.62 103 ARG A O 1
ATOM 821 N N . ALA A 1 104 ? 8.137 -8.791 12.439 1.00 95.75 104 ALA A N 1
ATOM 822 C CA . ALA A 1 104 ? 7.014 -7.877 12.255 1.00 95.75 104 ALA A CA 1
ATOM 823 C C . ALA A 1 104 ? 5.674 -8.616 12.367 1.00 95.75 104 ALA A C 1
ATOM 825 O O . ALA A 1 104 ? 4.803 -8.183 13.111 1.00 95.75 104 ALA A O 1
ATOM 826 N N . MET A 1 105 ? 5.547 -9.785 11.730 1.00 96.50 105 MET A N 1
ATOM 827 C CA . MET A 1 105 ? 4.367 -10.653 11.828 1.00 96.50 105 MET A CA 1
ATOM 828 C C . MET A 1 105 ? 4.073 -11.068 13.275 1.00 96.50 105 MET A C 1
ATOM 830 O O . MET A 1 105 ? 2.926 -10.993 13.708 1.00 96.50 105 MET A O 1
ATOM 834 N N . ARG A 1 106 ? 5.098 -11.485 14.037 1.00 97.81 106 ARG A N 1
ATOM 835 C CA . ARG A 1 106 ? 4.933 -11.846 15.456 1.00 97.81 106 ARG A CA 1
ATOM 836 C C . ARG A 1 106 ? 4.481 -10.654 16.289 1.00 97.81 106 ARG A C 1
ATOM 838 O O . ARG A 1 106 ? 3.468 -10.754 16.973 1.00 97.81 106 ARG A O 1
ATOM 8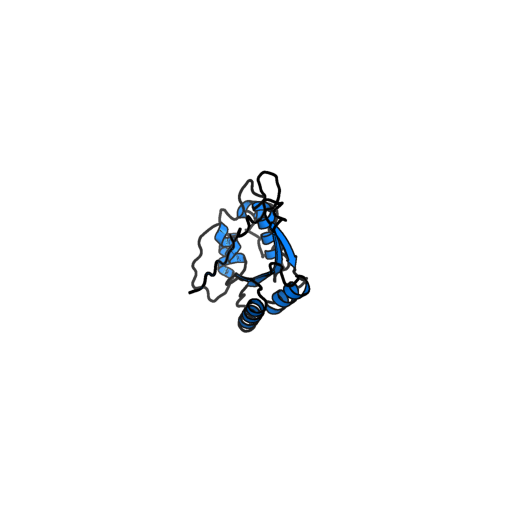45 N N . LYS A 1 107 ? 5.172 -9.517 16.170 1.00 98.06 107 LYS A N 1
ATOM 846 C CA . LYS A 1 107 ? 4.815 -8.294 16.898 1.00 98.06 107 LYS A CA 1
ATOM 847 C C . LYS A 1 107 ? 3.400 -7.825 16.555 1.00 98.06 107 LYS A C 1
ATOM 849 O O . LYS A 1 107 ? 2.653 -7.439 17.448 1.00 98.06 107 LYS A O 1
ATOM 854 N N . ALA A 1 108 ? 3.019 -7.886 15.281 1.00 98.19 108 ALA A N 1
ATOM 855 C CA . ALA A 1 108 ? 1.682 -7.529 14.830 1.00 98.19 108 ALA A CA 1
ATOM 856 C C . ALA A 1 108 ? 0.617 -8.428 15.475 1.00 98.19 108 ALA A C 1
ATOM 858 O O . ALA A 1 108 ? -0.331 -7.922 16.076 1.00 98.19 108 ALA A O 1
ATOM 859 N N . ALA A 1 109 ? 0.820 -9.750 15.440 1.00 98.12 109 ALA A N 1
ATOM 860 C CA . ALA A 1 109 ? -0.090 -10.717 16.048 1.00 98.12 109 ALA A CA 1
ATOM 861 C C . ALA A 1 109 ? -0.245 -10.511 17.566 1.00 98.12 109 ALA A C 1
ATOM 863 O O . ALA A 1 109 ? -1.365 -10.508 18.071 1.00 98.12 109 ALA A O 1
ATOM 864 N N . GLU A 1 110 ? 0.859 -10.275 18.280 1.00 98.12 110 GLU A N 1
ATOM 865 C CA . GLU A 1 110 ? 0.867 -10.008 19.728 1.00 98.12 110 GLU A CA 1
ATOM 866 C C . GLU A 1 110 ? 0.093 -8.737 20.111 1.00 98.12 110 GLU A C 1
ATOM 868 O O . GLU A 1 110 ? -0.413 -8.642 21.227 1.00 98.12 110 GLU A O 1
ATOM 873 N N . ASN A 1 111 ? -0.034 -7.776 19.190 1.00 97.88 111 ASN A N 1
ATOM 874 C CA . ASN A 1 111 ? -0.672 -6.481 19.434 1.00 97.88 111 ASN A CA 1
ATOM 875 C C . ASN A 1 111 ? -2.000 -6.294 18.674 1.00 97.88 111 ASN A C 1
ATOM 877 O O . ASN A 1 111 ? -2.505 -5.175 18.577 1.00 97.88 111 ASN A O 1
ATOM 881 N N . GLY A 1 112 ? -2.577 -7.366 18.117 1.00 97.62 112 GLY A N 1
ATOM 882 C CA . GLY A 1 112 ? -3.859 -7.303 17.403 1.00 97.62 112 GLY A CA 1
ATOM 883 C C . GLY A 1 112 ? -3.828 -6.484 16.105 1.00 97.62 112 GLY A C 1
ATOM 884 O O . GLY A 1 112 ? -4.868 -6.004 15.656 1.00 97.62 112 GLY A O 1
ATOM 885 N N . VAL A 1 113 ? -2.649 -6.317 15.502 1.00 98.50 113 VAL A N 1
ATOM 886 C CA . VAL A 1 113 ? -2.455 -5.641 14.214 1.00 98.50 113 VAL A CA 1
ATOM 887 C C . VAL A 1 113 ? -2.598 -6.661 13.087 1.00 98.50 113 VAL A C 1
ATOM 889 O O . VAL A 1 113 ? -1.946 -7.705 13.088 1.00 98.50 113 VAL A O 1
ATOM 892 N N . GLN A 1 114 ? -3.442 -6.355 12.105 1.00 98.44 114 GLN A N 1
ATOM 893 C CA . GLN A 1 114 ? -3.610 -7.180 10.911 1.00 98.44 114 GLN A CA 1
ATOM 894 C C . GLN A 1 114 ? -2.503 -6.895 9.898 1.00 98.44 114 GLN A C 1
ATOM 896 O O . GLN A 1 114 ? -2.071 -5.755 9.742 1.00 98.44 114 GLN A O 1
ATOM 901 N N . VAL A 1 115 ? -2.062 -7.920 9.173 1.00 97.69 115 VAL A N 1
ATOM 902 C CA . VAL A 1 115 ? -1.006 -7.778 8.165 1.00 97.69 115 VAL A CA 1
ATOM 903 C C . VAL A 1 115 ? -1.547 -8.107 6.782 1.00 97.69 115 VAL A C 1
ATOM 905 O O . VAL A 1 115 ? -2.127 -9.172 6.570 1.00 97.69 115 VAL A O 1
ATOM 908 N N . ALA A 1 116 ? -1.293 -7.220 5.825 1.00 96.62 116 ALA A N 1
ATOM 909 C CA . ALA A 1 116 ? -1.478 -7.472 4.407 1.00 96.62 116 ALA A CA 1
ATOM 910 C C . ALA A 1 116 ? -0.102 -7.516 3.721 1.00 96.62 116 ALA A C 1
ATOM 912 O O . ALA A 1 116 ? 0.529 -6.488 3.491 1.00 96.62 116 ALA A O 1
ATOM 913 N N . LEU A 1 117 ? 0.361 -8.731 3.418 1.00 93.12 117 LEU A N 1
ATOM 914 C CA . LEU A 1 117 ? 1.656 -8.995 2.791 1.00 93.12 117 LEU A CA 1
ATOM 915 C C . LEU A 1 117 ? 1.488 -9.182 1.280 1.00 93.12 117 LEU A C 1
ATOM 917 O O . LEU A 1 117 ? 0.705 -10.033 0.848 1.00 93.12 117 LEU A O 1
ATOM 921 N N . SER A 1 118 ? 2.254 -8.446 0.475 1.00 90.62 118 SER A N 1
ATOM 922 C CA . SER A 1 118 ? 2.377 -8.723 -0.962 1.00 90.62 118 SER A CA 1
ATOM 923 C C . SER A 1 118 ? 3.665 -9.500 -1.262 1.00 90.62 118 SER A C 1
ATOM 925 O O . SER A 1 118 ? 4.709 -9.267 -0.654 1.00 90.62 118 SER A O 1
ATOM 927 N N . HIS A 1 119 ? 3.590 -10.481 -2.165 1.00 88.81 119 HIS A N 1
ATOM 928 C CA . HIS A 1 119 ? 4.734 -11.318 -2.525 1.00 88.81 119 HIS A CA 1
ATOM 929 C C . HIS A 1 119 ? 4.707 -11.656 -4.021 1.00 88.81 119 HIS A C 1
ATOM 931 O O . HIS A 1 119 ? 3.748 -12.291 -4.458 1.00 88.81 119 HIS A O 1
ATOM 937 N N . PRO A 1 120 ? 5.735 -11.283 -4.804 1.00 86.88 120 PRO A N 1
ATOM 938 C CA . PRO A 1 120 ? 7.007 -10.704 -4.360 1.00 86.88 120 PRO A CA 1
ATOM 939 C C . PRO A 1 120 ? 6.969 -9.207 -4.023 1.00 86.88 120 PRO A C 1
ATOM 941 O O . PRO A 1 120 ? 7.698 -8.798 -3.127 1.00 86.88 120 PRO A O 1
ATOM 944 N N . SER A 1 121 ? 6.118 -8.425 -4.691 1.00 90.56 121 SER A N 1
ATOM 945 C CA . SER A 1 121 ? 5.998 -6.973 -4.504 1.00 90.56 121 SER A CA 1
ATOM 946 C C . SER A 1 121 ? 4.546 -6.509 -4.614 1.00 90.56 121 SER A C 1
ATOM 948 O O . SER A 1 121 ? 3.662 -7.266 -5.044 1.00 90.56 121 SER A O 1
ATOM 950 N N . PHE A 1 122 ? 4.304 -5.238 -4.295 1.00 93.50 122 PHE A N 1
ATOM 951 C CA . PHE A 1 122 ? 2.982 -4.629 -4.414 1.00 93.50 122 PHE A CA 1
ATOM 952 C C . PHE A 1 122 ? 2.446 -4.621 -5.855 1.00 93.50 122 PHE A C 1
ATOM 954 O O . PHE A 1 122 ? 1.238 -4.738 -6.077 1.00 93.50 122 PHE A O 1
ATOM 961 N N . GLU A 1 123 ? 3.321 -4.549 -6.864 1.00 93.62 123 GLU A N 1
ATOM 962 C CA . GLU A 1 123 ? 2.915 -4.586 -8.274 1.00 93.62 123 GLU A CA 1
ATOM 963 C C . GLU A 1 123 ? 2.152 -5.853 -8.649 1.00 93.62 123 GLU A C 1
ATOM 965 O O . GLU A 1 123 ? 1.375 -5.827 -9.608 1.00 93.62 123 GLU A O 1
ATOM 970 N N . LEU A 1 124 ? 2.310 -6.941 -7.887 1.00 93.00 124 LEU A N 1
ATOM 971 C CA . LEU A 1 124 ? 1.484 -8.124 -8.079 1.00 93.00 124 LEU A CA 1
ATOM 972 C C . LEU A 1 124 ? 0.003 -7.789 -7.896 1.00 93.00 124 LEU A C 1
ATOM 974 O O . LEU A 1 124 ? -0.812 -8.163 -8.732 1.00 93.00 124 LEU A O 1
ATOM 978 N N . TRP A 1 125 ? -0.360 -7.064 -6.838 1.00 94.25 125 TRP A N 1
ATOM 979 C CA . TRP A 1 125 ? -1.756 -6.700 -6.587 1.00 94.25 125 TRP A CA 1
ATOM 980 C C . TRP A 1 125 ? -2.319 -5.832 -7.706 1.00 94.25 125 TRP A C 1
ATOM 982 O O . TRP A 1 125 ? -3.470 -6.017 -8.091 1.00 94.25 125 TRP A O 1
ATOM 992 N N . LEU A 1 126 ? -1.499 -4.946 -8.279 1.00 95.75 126 LEU A N 1
ATOM 993 C CA . LEU A 1 126 ? -1.881 -4.145 -9.442 1.00 95.75 126 LEU A CA 1
ATOM 994 C C . LEU A 1 126 ? -2.123 -5.024 -10.677 1.00 95.75 126 LEU A C 1
ATOM 996 O O . LEU A 1 126 ? -3.128 -4.855 -11.361 1.00 95.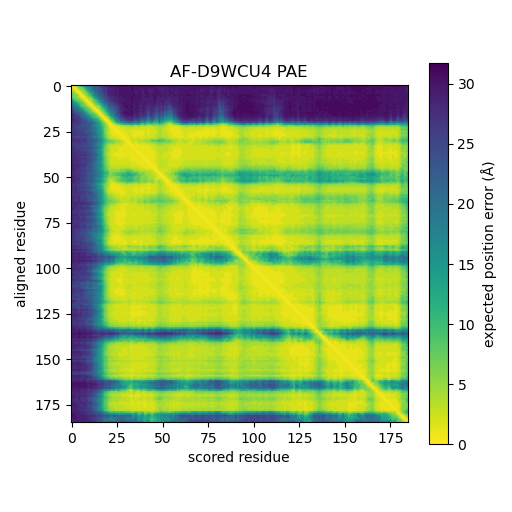75 126 LEU A O 1
ATOM 1000 N N . LEU A 1 127 ? -1.243 -5.993 -10.945 1.00 95.00 127 LEU A N 1
ATOM 1001 C CA . LEU A 1 127 ? -1.390 -6.931 -12.060 1.00 95.00 127 LEU A CA 1
ATOM 1002 C C . LEU A 1 127 ? -2.648 -7.804 -11.931 1.00 95.00 127 LEU A C 1
ATOM 1004 O O . LEU A 1 127 ? -3.308 -8.082 -12.935 1.00 95.00 127 LEU A O 1
ATOM 1008 N N . LEU A 1 128 ? -2.996 -8.200 -10.703 1.00 94.25 128 LEU A N 1
ATOM 1009 C CA . LEU A 1 128 ? -4.139 -9.068 -10.413 1.00 94.25 128 LEU A CA 1
ATOM 1010 C C . LEU A 1 128 ? -5.502 -8.438 -10.744 1.00 94.25 128 LEU A C 1
ATOM 1012 O O . LEU A 1 128 ? -6.471 -9.177 -10.906 1.00 94.25 128 LEU A O 1
ATOM 1016 N N . HIS A 1 129 ? -5.590 -7.115 -10.930 1.00 94.12 129 HIS A N 1
ATOM 1017 C CA . HIS A 1 129 ? -6.795 -6.471 -11.485 1.00 94.12 129 HIS A CA 1
ATOM 1018 C C . HIS A 1 129 ? -7.041 -6.832 -12.953 1.00 94.12 129 HIS A C 1
ATOM 1020 O O . HIS A 1 129 ? -8.169 -6.748 -13.434 1.00 94.12 129 HIS A O 1
ATOM 1026 N N . PHE A 1 130 ? -5.995 -7.235 -13.674 1.00 94.75 130 PHE A N 1
ATOM 1027 C CA . PHE A 1 130 ? -6.037 -7.411 -15.123 1.00 94.75 130 PHE A CA 1
ATOM 1028 C C . PHE A 1 130 ? -5.941 -8.867 -15.560 1.00 94.75 130 PHE A C 1
ATOM 1030 O O . PHE A 1 130 ? -6.535 -9.252 -16.567 1.00 94.75 130 PHE A O 1
ATOM 1037 N N . LYS A 1 131 ? -5.187 -9.683 -14.821 1.00 92.69 131 LYS A N 1
ATOM 1038 C CA . LYS A 1 131 ? -5.036 -11.105 -15.118 1.00 92.69 131 LYS A CA 1
ATOM 1039 C C . LYS A 1 131 ? -4.698 -11.911 -13.867 1.00 92.69 131 LYS A C 1
ATOM 1041 O O . LYS A 1 131 ? -3.964 -11.421 -13.010 1.00 92.69 131 LYS A O 1
ATOM 1046 N N . PRO A 1 132 ? -5.143 -13.178 -13.790 1.00 92.31 132 PRO A N 1
ATOM 1047 C CA . PRO A 1 132 ? -4.595 -14.123 -12.832 1.00 92.31 132 PRO A CA 1
ATOM 1048 C C . PRO A 1 132 ? -3.080 -14.254 -13.005 1.00 92.31 132 PRO A C 1
ATOM 1050 O O . PRO A 1 132 ? -2.555 -14.191 -14.124 1.00 92.31 132 PRO A O 1
ATOM 1053 N N . TRP A 1 133 ? -2.387 -14.470 -11.893 1.00 87.69 133 TRP A N 1
ATOM 1054 C CA . TRP A 1 133 ? -0.951 -14.690 -11.877 1.00 87.69 133 TRP A CA 1
ATOM 1055 C C . TRP A 1 133 ? -0.620 -15.891 -11.004 1.00 87.69 133 TRP A C 1
ATOM 1057 O O . TRP A 1 133 ? -0.987 -15.951 -9.834 1.00 87.69 133 TRP A O 1
ATOM 1067 N N . THR A 1 134 ? 0.098 -16.836 -11.589 1.00 78.75 134 THR A N 1
ATOM 1068 C CA . THR A 1 134 ? 0.732 -17.951 -10.894 1.00 78.75 134 THR A CA 1
ATOM 1069 C C . THR A 1 134 ? 2.126 -18.024 -11.476 1.00 78.75 134 THR A C 1
ATOM 1071 O O . THR A 1 134 ? 2.264 -18.323 -12.662 1.00 78.75 134 THR A O 1
ATOM 1074 N N . SER A 1 135 ? 3.150 -17.698 -10.704 1.00 66.38 135 SER A N 1
ATOM 1075 C CA . SER A 1 135 ? 4.510 -17.826 -11.205 1.00 66.38 135 SER A CA 1
ATOM 1076 C C . SER A 1 135 ? 5.423 -18.397 -10.128 1.00 66.38 135 SER A C 1
ATOM 1078 O O . SER A 1 135 ? 5.278 -18.026 -8.963 1.00 66.38 135 SER A O 1
ATOM 1080 N N . PRO A 1 136 ? 6.349 -19.298 -10.497 1.00 58.75 136 PRO A N 1
ATOM 1081 C CA . PRO A 1 136 ? 7.364 -19.840 -9.602 1.00 58.75 136 PRO A CA 1
ATOM 1082 C C . PRO A 1 136 ? 8.530 -18.861 -9.356 1.00 58.75 136 PRO A C 1
ATOM 1084 O O . PRO A 1 136 ? 9.621 -19.317 -9.025 1.00 58.75 136 PRO A O 1
ATOM 1087 N N . GLU A 1 137 ? 8.342 -17.546 -9.570 1.00 57.91 137 GLU A N 1
ATOM 1088 C CA . GLU A 1 137 ? 9.413 -16.539 -9.475 1.00 57.91 137 GLU A CA 1
ATOM 1089 C C . GLU A 1 137 ? 10.197 -16.703 -8.165 1.00 57.91 137 GLU A C 1
ATOM 1091 O O . GLU A 1 137 ? 9.618 -16.878 -7.091 1.00 57.91 137 GLU A O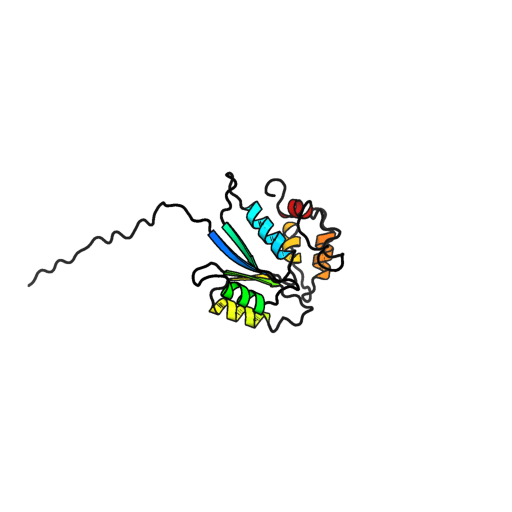 1
ATOM 1096 N N . SER A 1 138 ? 11.515 -16.532 -8.235 1.00 60.84 138 SER A N 1
ATOM 1097 C CA . SER A 1 138 ? 12.468 -16.518 -7.113 1.00 60.84 138 SER A CA 1
ATOM 1098 C C . SER A 1 138 ? 12.275 -15.345 -6.130 1.00 60.84 138 SER A C 1
ATOM 1100 O O . SER A 1 138 ? 13.190 -14.963 -5.398 1.00 60.84 138 SER A O 1
ATOM 1102 N N . GLY A 1 139 ? 11.082 -14.751 -6.109 1.00 64.06 139 GLY A N 1
ATOM 1103 C CA . GLY A 1 139 ? 10.736 -13.579 -5.326 1.00 64.06 139 GLY A CA 1
ATOM 1104 C C . GLY A 1 139 ? 11.102 -12.242 -5.978 1.00 64.06 139 GLY A C 1
ATOM 1105 O O . GLY A 1 139 ? 11.028 -11.223 -5.301 1.00 64.06 139 GLY A O 1
ATOM 1106 N N . LEU A 1 140 ? 11.492 -12.226 -7.254 1.00 7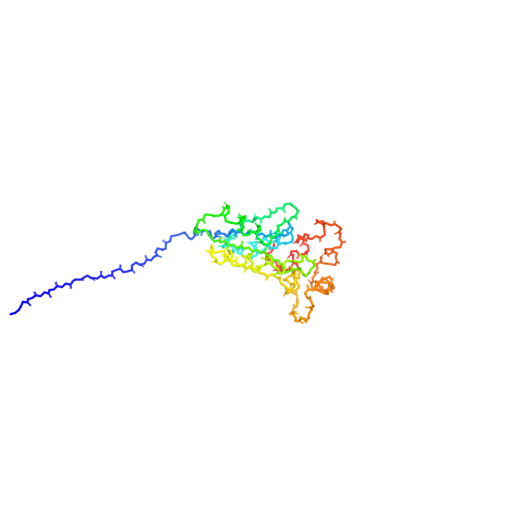4.94 140 LEU A N 1
ATOM 1107 C CA . LEU A 1 140 ? 11.772 -10.999 -8.006 1.00 74.94 140 LEU A CA 1
ATOM 1108 C C . LEU A 1 140 ? 10.500 -10.458 -8.676 1.00 74.94 140 LEU A C 1
ATOM 1110 O O . LEU A 1 140 ? 9.629 -11.222 -9.084 1.00 74.94 140 LEU A O 1
ATOM 1114 N N . ASP A 1 141 ? 10.405 -9.136 -8.824 1.00 85.25 141 ASP A N 1
ATOM 1115 C CA . ASP A 1 141 ? 9.215 -8.445 -9.347 1.00 85.25 141 ASP A CA 1
ATOM 1116 C C . ASP A 1 141 ? 9.323 -8.010 -10.824 1.00 85.25 141 ASP A C 1
ATOM 1118 O O . ASP A 1 141 ? 8.378 -7.460 -11.398 1.00 85.25 141 ASP A O 1
ATOM 1122 N N . GLY A 1 142 ? 10.466 -8.270 -11.467 1.00 88.06 142 GLY A N 1
ATOM 1123 C CA . GLY A 1 142 ? 10.773 -7.769 -12.807 1.00 88.06 142 GLY A CA 1
ATOM 1124 C C . GLY A 1 142 ? 9.778 -8.226 -13.879 1.00 88.06 142 GLY A C 1
ATOM 1125 O O . GLY A 1 142 ? 9.308 -7.406 -14.676 1.00 88.06 142 GLY A O 1
ATOM 1126 N N . GLU A 1 143 ? 9.409 -9.512 -13.885 1.00 89.31 143 GLU A N 1
ATOM 1127 C CA . GLU A 1 143 ? 8.423 -10.033 -14.840 1.00 89.31 143 GLU A CA 1
ATOM 1128 C C . GLU A 1 143 ? 7.012 -9.512 -14.525 1.00 89.31 143 GLU A C 1
ATOM 1130 O O . GLU A 1 143 ? 6.284 -9.149 -15.446 1.00 89.31 143 GLU A O 1
ATOM 1135 N N . ILE A 1 144 ? 6.650 -9.344 -13.249 1.00 92.00 144 ILE A N 1
ATOM 1136 C CA . ILE A 1 144 ? 5.363 -8.749 -12.845 1.00 92.00 144 ILE A CA 1
ATOM 1137 C C . ILE A 1 144 ? 5.245 -7.320 -13.374 1.00 92.00 144 ILE A C 1
ATOM 1139 O O . ILE A 1 144 ? 4.262 -6.980 -14.035 1.00 92.00 144 ILE A O 1
ATOM 1143 N N . LYS A 1 145 ? 6.274 -6.490 -13.166 1.00 92.62 145 LYS A N 1
ATOM 1144 C CA . LYS A 1 145 ? 6.325 -5.114 -13.682 1.00 92.62 145 LYS A CA 1
ATOM 1145 C C . LYS A 1 145 ? 6.242 -5.075 -15.201 1.00 92.62 145 LYS A C 1
ATOM 1147 O O . LYS A 1 145 ? 5.542 -4.234 -15.766 1.00 92.62 145 LYS A O 1
ATOM 1152 N N . LYS A 1 146 ? 6.943 -5.976 -15.888 1.00 93.00 146 LYS A N 1
ATOM 1153 C CA . LYS A 1 146 ? 6.894 -6.089 -17.351 1.00 93.00 146 LYS A CA 1
ATOM 1154 C C . LYS A 1 146 ? 5.493 -6.461 -17.839 1.00 93.00 146 LYS A C 1
ATOM 1156 O O . LYS A 1 146 ? 4.986 -5.798 -18.741 1.00 93.00 146 LYS A O 1
ATOM 1161 N N . GLN A 1 147 ? 4.855 -7.451 -17.223 1.00 94.00 147 GLN A N 1
ATOM 1162 C CA . GLN A 1 147 ? 3.502 -7.894 -17.565 1.00 94.00 147 GLN A CA 1
ATOM 1163 C C . GLN A 1 147 ? 2.474 -6.796 -17.300 1.00 94.00 147 GLN A C 1
ATOM 1165 O O . GLN A 1 147 ? 1.641 -6.533 -18.163 1.00 94.00 147 GLN A O 1
ATOM 1170 N N . LEU A 1 148 ? 2.581 -6.092 -16.170 1.00 95.50 148 LEU A N 1
ATOM 1171 C CA . LEU A 1 148 ? 1.735 -4.944 -15.842 1.00 95.50 148 LEU A CA 1
ATOM 1172 C C . LEU A 1 148 ? 1.849 -3.840 -16.902 1.00 95.50 148 LEU A C 1
ATOM 1174 O O . LEU A 1 148 ? 0.839 -3.366 -17.412 1.00 95.50 148 LEU A O 1
ATOM 1178 N N . ARG A 1 149 ? 3.073 -3.474 -17.300 1.00 96.00 149 ARG A N 1
ATOM 1179 C CA . ARG A 1 149 ? 3.327 -2.445 -18.329 1.00 96.00 149 ARG A CA 1
ATOM 1180 C C . ARG A 1 149 ? 2.822 -2.831 -19.720 1.00 96.00 149 ARG A C 1
ATOM 1182 O O . ARG A 1 149 ? 2.514 -1.946 -20.516 1.00 96.00 149 ARG A O 1
ATOM 1189 N N . GLN A 1 150 ? 2.814 -4.124 -20.040 1.00 95.81 150 GLN A N 1
ATOM 1190 C CA . GLN A 1 150 ? 2.450 -4.648 -21.361 1.00 95.81 150 GLN A CA 1
ATOM 1191 C C . GLN A 1 150 ? 0.978 -5.061 -21.464 1.00 95.81 150 GLN A C 1
ATOM 1193 O O . GLN A 1 150 ? 0.493 -5.304 -22.570 1.00 95.81 150 GLN A O 1
ATOM 1198 N N . HIS A 1 151 ? 0.254 -5.146 -20.345 1.00 96.25 151 HIS A N 1
ATOM 1199 C CA . HIS A 1 151 ? -1.131 -5.590 -20.361 1.00 96.25 151 HIS A CA 1
ATOM 1200 C C . HIS A 1 151 ? -2.032 -4.572 -21.070 1.00 96.25 151 HIS A C 1
ATOM 1202 O O . HIS A 1 151 ? -2.080 -3.398 -20.706 1.00 96.25 151 HIS A O 1
ATOM 1208 N N . LYS A 1 152 ? -2.802 -5.036 -22.061 1.00 95.81 152 LYS A N 1
ATOM 1209 C CA . LYS A 1 152 ? -3.659 -4.187 -22.912 1.00 95.81 152 LYS A CA 1
ATOM 1210 C C . LYS A 1 152 ? -4.685 -3.353 -22.128 1.00 95.81 152 LYS A C 1
ATOM 1212 O O . LYS A 1 152 ? -5.005 -2.236 -22.529 1.00 95.81 152 LYS A O 1
ATOM 1217 N N . ASP A 1 153 ? -5.173 -3.891 -21.011 1.00 95.38 153 ASP A N 1
ATOM 1218 C CA . ASP A 1 153 ? -6.193 -3.247 -20.176 1.00 95.38 153 ASP A CA 1
ATOM 1219 C C . ASP A 1 153 ? -5.588 -2.370 -19.064 1.00 95.38 153 ASP A C 1
ATOM 1221 O O . ASP A 1 153 ? -6.282 -1.511 -18.522 1.00 95.38 153 ASP A O 1
ATOM 1225 N N . ALA A 1 154 ? -4.281 -2.496 -18.789 1.00 95.06 154 ALA A N 1
ATOM 1226 C CA . ALA A 1 154 ? -3.556 -1.697 -17.798 1.00 95.06 154 ALA A CA 1
ATOM 1227 C C . ALA A 1 154 ? -3.163 -0.321 -18.365 1.00 95.06 154 ALA A C 1
ATOM 1229 O O . ALA A 1 154 ? -1.992 0.055 -18.481 1.00 95.06 154 ALA A O 1
ATOM 1230 N N . LYS A 1 155 ? -4.166 0.460 -18.769 1.00 94.94 155 LYS A N 1
ATOM 1231 C CA . LYS A 1 155 ? -3.955 1.794 -19.344 1.00 94.94 155 LYS A CA 1
ATOM 1232 C C . LYS A 1 155 ? -3.246 2.702 -18.334 1.00 94.94 155 LYS A C 1
ATOM 1234 O O . LYS A 1 155 ? -3.554 2.686 -17.146 1.00 94.94 155 LYS A O 1
ATOM 1239 N N . GLY A 1 156 ? -2.279 3.485 -18.812 1.00 93.19 156 GLY A N 1
ATOM 1240 C CA . GLY A 1 156 ? -1.438 4.355 -17.984 1.00 93.19 156 GLY A CA 1
ATOM 1241 C C . GLY A 1 156 ? -0.227 3.665 -17.337 1.00 93.19 156 GLY A C 1
ATOM 1242 O O . GLY A 1 156 ? 0.679 4.358 -16.869 1.00 93.19 156 GLY A O 1
ATOM 1243 N N . PHE A 1 157 ? -0.140 2.329 -17.348 1.00 95.25 157 PHE A N 1
ATOM 1244 C CA . PHE A 1 157 ? 0.954 1.596 -16.696 1.00 95.25 157 PHE A CA 1
ATOM 1245 C C . PHE A 1 157 ? 2.219 1.436 -17.542 1.00 95.25 157 PHE A C 1
ATOM 1247 O O . PHE A 1 157 ? 3.240 1.037 -16.997 1.00 95.25 157 PHE A O 1
ATOM 1254 N N . LYS A 1 158 ? 2.212 1.792 -18.834 1.00 93.94 158 LYS A N 1
ATOM 1255 C CA . LYS A 1 158 ? 3.360 1.599 -19.748 1.00 93.94 158 LYS A CA 1
ATOM 1256 C C . LYS A 1 158 ? 4.690 2.150 -19.202 1.00 93.94 158 LYS A C 1
ATOM 1258 O O . LYS A 1 158 ? 5.726 1.504 -19.342 1.00 93.94 158 LYS A O 1
ATOM 1263 N N . G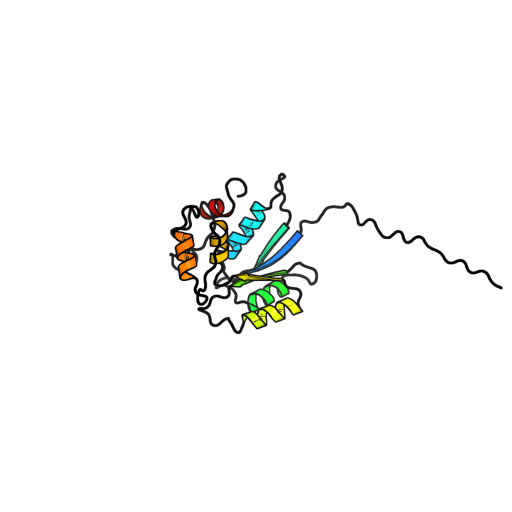LU A 1 159 ? 4.635 3.306 -18.537 1.00 91.06 159 GLU A N 1
ATOM 1264 C CA . GLU A 1 159 ? 5.793 3.976 -17.923 1.00 91.06 159 GLU A CA 1
ATOM 1265 C C . GLU A 1 159 ? 5.801 3.898 -16.382 1.00 91.06 159 GLU A C 1
ATOM 1267 O O . GLU A 1 159 ? 6.525 4.639 -15.716 1.00 91.06 159 GLU A O 1
ATOM 1272 N N . TYR A 1 160 ? 4.978 3.025 -15.792 1.00 93.00 160 TYR A N 1
ATOM 1273 C CA . TYR A 1 160 ? 4.949 2.821 -14.343 1.00 93.00 160 TYR A CA 1
ATOM 1274 C C . TYR A 1 160 ? 6.311 2.319 -13.853 1.00 93.00 160 TYR A C 1
ATOM 1276 O O . TYR A 1 160 ? 6.872 1.388 -14.435 1.00 93.00 160 TYR A O 1
ATOM 1284 N N . ASP A 1 161 ? 6.838 2.938 -12.796 1.00 89.25 161 ASP A N 1
ATOM 1285 C CA . ASP A 1 161 ? 8.112 2.570 -12.157 1.00 89.25 161 ASP A CA 1
ATOM 1286 C C . ASP A 1 161 ? 9.330 2.557 -13.115 1.00 89.25 161 ASP A C 1
ATOM 1288 O O . ASP A 1 161 ? 10.200 1.693 -13.039 1.00 89.25 161 ASP A O 1
ATOM 1292 N N . ARG A 1 162 ? 9.355 3.464 -14.106 1.00 84.06 162 ARG A N 1
ATOM 1293 C CA . ARG A 1 162 ? 10.503 3.655 -15.021 1.00 84.06 162 ARG A CA 1
ATOM 1294 C C . ARG A 1 162 ? 11.320 4.916 -14.761 1.00 84.06 162 ARG A C 1
ATOM 1296 O O . ARG A 1 162 ? 12.476 4.985 -15.166 1.00 84.06 162 ARG A O 1
ATOM 1303 N N . ALA A 1 163 ? 10.719 5.919 -14.132 1.00 72.00 163 ALA A N 1
ATOM 1304 C CA . ALA A 1 163 ? 11.433 7.117 -13.716 1.00 72.00 163 ALA A CA 1
ATOM 1305 C C . ALA A 1 163 ? 12.158 6.858 -12.390 1.00 72.00 163 ALA A C 1
ATOM 1307 O O . ALA A 1 163 ? 11.651 6.127 -11.543 1.00 72.00 163 ALA A O 1
ATOM 1308 N N . SER A 1 164 ? 13.321 7.483 -12.200 1.00 55.91 164 SER A N 1
ATOM 1309 C CA . SER A 1 164 ? 14.021 7.455 -10.916 1.00 55.91 164 SER A CA 1
ATOM 1310 C C . SER A 1 164 ? 13.159 8.086 -9.817 1.00 55.91 164 SER A C 1
ATOM 1312 O O . SER A 1 164 ? 12.698 9.224 -9.962 1.00 55.91 164 SER A O 1
ATOM 1314 N N . GLY A 1 165 ? 12.987 7.352 -8.718 1.00 56.69 165 GLY A N 1
ATOM 1315 C CA . GLY A 1 165 ? 12.201 7.751 -7.550 1.00 56.69 165 GLY A CA 1
ATOM 1316 C C . GLY A 1 165 ? 10.689 7.849 -7.797 1.00 56.69 165 GLY A C 1
ATOM 1317 O O . GLY A 1 165 ? 10.176 7.641 -8.891 1.00 56.69 165 GLY A O 1
ATOM 1318 N N . GLU A 1 166 ? 9.965 8.236 -6.755 1.00 55.78 166 GLU A N 1
ATOM 1319 C CA . GLU A 1 166 ? 8.812 9.143 -6.755 1.00 55.78 166 GLU A CA 1
ATOM 1320 C C . GLU A 1 166 ? 7.840 9.177 -7.936 1.00 55.78 166 GLU A C 1
ATOM 1322 O O . GLU A 1 166 ? 6.658 8.819 -7.897 1.00 55.78 166 GLU A O 1
ATOM 1327 N N . ARG A 1 167 ? 8.334 9.811 -8.995 1.00 60.69 167 ARG A N 1
ATOM 1328 C CA . ARG A 1 167 ? 7.509 10.397 -10.050 1.00 60.69 167 ARG A CA 1
ATOM 1329 C C . ARG A 1 167 ? 6.902 9.333 -10.966 1.00 60.69 167 ARG A C 1
ATOM 1331 O O . ARG A 1 167 ? 5.929 9.624 -11.650 1.00 60.69 167 ARG A O 1
ATOM 1338 N N . GLY A 1 168 ? 7.421 8.102 -10.943 1.00 80.81 168 GLY A N 1
ATOM 1339 C CA . GLY A 1 168 ? 6.948 6.993 -11.776 1.00 80.81 168 GLY A CA 1
ATOM 1340 C C . GLY A 1 168 ? 5.848 6.120 -11.163 1.00 80.81 168 GLY A C 1
ATOM 1341 O O . GLY A 1 168 ? 5.210 5.368 -11.903 1.00 80.81 168 GLY A O 1
ATOM 1342 N N . LYS A 1 169 ? 5.606 6.215 -9.851 1.00 89.62 169 LYS A N 1
ATOM 1343 C CA . LYS A 1 169 ? 4.841 5.217 -9.079 1.00 89.62 169 LYS A CA 1
ATOM 1344 C C . LYS A 1 169 ? 3.406 5.617 -8.698 1.00 89.62 169 LYS A C 1
ATOM 1346 O O . LYS A 1 169 ? 2.690 4.830 -8.099 1.00 89.62 169 LYS A O 1
ATOM 1351 N N . GLY A 1 170 ? 2.962 6.819 -9.070 1.00 92.12 170 GLY A N 1
ATOM 1352 C CA . GLY A 1 170 ? 1.599 7.278 -8.761 1.00 92.12 170 GLY A CA 1
ATOM 1353 C C . GLY A 1 170 ? 0.512 6.441 -9.426 1.00 92.12 170 GLY A C 1
ATOM 1354 O O . GLY A 1 170 ? 0.729 5.919 -10.523 1.00 92.12 170 GLY A O 1
ATOM 1355 N N . LEU A 1 171 ? -0.655 6.345 -8.792 1.00 93.62 171 LEU A N 1
ATOM 1356 C CA . LEU A 1 171 ? -1.822 5.636 -9.335 1.00 93.62 171 LEU A CA 1
ATOM 1357 C C . LEU A 1 171 ? -2.975 6.580 -9.703 1.00 93.62 171 LEU A C 1
ATOM 1359 O O . LEU A 1 171 ? -4.129 6.177 -9.691 1.00 93.62 171 LEU A O 1
ATOM 1363 N N . ASP A 1 172 ? -2.688 7.829 -10.056 1.00 88.62 172 ASP A N 1
ATOM 1364 C CA . ASP A 1 172 ? -3.682 8.819 -10.471 1.00 88.62 172 ASP A CA 1
ATOM 1365 C C . ASP A 1 172 ? -4.085 8.712 -11.960 1.00 88.62 172 ASP A C 1
ATOM 1367 O O . ASP A 1 172 ? -3.569 7.905 -12.744 1.00 88.62 172 ASP A O 1
ATOM 1371 N N . GLY A 1 173 ? -5.088 9.511 -12.344 1.00 90.75 173 GLY A N 1
ATOM 1372 C CA . GLY A 1 173 ? -5.560 9.648 -13.723 1.00 90.75 173 GLY A CA 1
ATOM 1373 C C . GLY A 1 173 ? -5.900 8.312 -14.388 1.00 90.75 173 GLY A C 1
ATOM 1374 O O . GLY A 1 173 ? -6.679 7.514 -13.871 1.00 90.75 173 GLY A O 1
ATOM 1375 N N . GLN A 1 174 ? -5.285 8.052 -15.544 1.00 91.81 174 GLN A N 1
ATOM 1376 C CA . GLN A 1 174 ? -5.573 6.860 -16.347 1.00 91.81 174 GLN A CA 1
ATOM 1377 C C . GLN A 1 174 ? -5.244 5.538 -15.626 1.00 91.81 174 GLN A C 1
ATOM 1379 O O . GLN A 1 174 ? -5.861 4.516 -15.930 1.00 91.81 174 GLN A O 1
ATOM 1384 N N . ARG A 1 175 ? -4.301 5.542 -14.669 1.00 94.06 175 ARG A N 1
ATOM 1385 C CA . ARG A 1 175 ? -3.976 4.351 -13.863 1.00 94.06 175 ARG A CA 1
ATOM 1386 C C . ARG A 1 175 ? -5.100 4.030 -12.880 1.00 94.06 175 ARG A C 1
ATOM 1388 O O . ARG A 1 175 ? -5.497 2.875 -12.777 1.00 94.06 175 ARG A O 1
ATOM 1395 N N . ALA A 1 176 ? -5.659 5.045 -12.221 1.00 93.31 176 ALA A N 1
ATOM 1396 C CA . ALA A 1 176 ? -6.819 4.876 -11.346 1.00 93.31 176 ALA A CA 1
ATOM 1397 C C . ALA A 1 176 ? -8.016 4.285 -12.105 1.00 93.31 176 ALA A C 1
ATOM 1399 O O . ALA A 1 176 ? -8.633 3.315 -11.662 1.00 93.31 176 ALA A O 1
ATOM 1400 N N . GLU A 1 177 ? -8.319 4.859 -13.274 1.00 92.12 177 GLU A N 1
ATOM 1401 C CA . GLU A 1 177 ? -9.446 4.441 -14.112 1.00 92.12 177 GLU A CA 1
ATOM 1402 C C . GLU A 1 177 ? -9.322 2.992 -14.594 1.00 92.12 177 GLU A C 1
ATOM 1404 O O . GLU A 1 177 ? -10.332 2.291 -14.693 1.00 92.12 177 GLU A O 1
ATOM 1409 N N . SER A 1 178 ? -8.103 2.538 -14.909 1.00 93.56 178 SER A N 1
ATOM 1410 C CA . SER A 1 178 ? -7.881 1.167 -15.371 1.00 93.56 178 SER A CA 1
ATOM 1411 C C . SER A 1 178 ? -7.978 0.137 -14.247 1.00 93.56 178 SER A C 1
ATOM 1413 O O . SER A 1 178 ? -8.463 -0.959 -14.507 1.00 93.56 178 SER A O 1
ATOM 1415 N N . LEU A 1 179 ? -7.606 0.483 -13.008 1.00 92.62 179 LEU A N 1
ATOM 1416 C CA . LEU A 1 179 ? -7.703 -0.427 -11.858 1.00 92.62 179 LEU A CA 1
ATOM 1417 C C . LEU A 1 179 ? -9.148 -0.672 -11.399 1.00 92.62 179 LEU A C 1
ATOM 1419 O O . LEU A 1 179 ? -9.525 -1.805 -11.129 1.00 92.62 179 LEU A O 1
ATOM 1423 N N . LEU A 1 180 ? -9.970 0.374 -11.274 1.00 82.44 180 LEU A N 1
ATOM 1424 C CA . LEU A 1 180 ? -11.276 0.268 -10.595 1.00 82.44 180 LEU A CA 1
ATOM 1425 C C . LEU A 1 180 ? -12.483 0.372 -11.537 1.00 82.44 180 LEU A C 1
ATOM 1427 O O . LEU A 1 180 ? -13.628 0.242 -11.092 1.00 82.44 180 LEU A O 1
ATOM 1431 N N . GLY A 1 181 ? -12.231 0.524 -12.840 1.00 64.12 181 GLY A N 1
ATOM 1432 C CA . GLY A 1 181 ? -13.249 0.614 -13.882 1.00 64.12 181 GLY A CA 1
ATOM 1433 C C . GLY A 1 181 ? -13.981 1.961 -13.902 1.00 64.12 181 GLY A C 1
ATOM 1434 O O . GLY A 1 181 ? -14.010 2.717 -12.929 1.00 64.12 181 GLY A O 1
ATOM 1435 N N . ARG A 1 182 ? -14.608 2.281 -15.042 1.00 51.28 182 ARG A N 1
ATOM 1436 C CA . ARG A 1 182 ? -15.389 3.520 -15.204 1.00 51.28 182 ARG A CA 1
ATOM 1437 C C . ARG A 1 182 ? -16.566 3.546 -14.218 1.00 51.28 182 ARG A C 1
ATOM 1439 O O . ARG A 1 182 ? -17.377 2.625 -14.213 1.00 51.28 182 ARG A O 1
ATOM 1446 N N . GLY A 1 183 ? -16.672 4.616 -13.423 1.00 51.97 183 GLY A N 1
ATOM 1447 C CA . GLY A 1 183 ? -17.797 4.872 -12.509 1.00 51.97 183 GLY A CA 1
ATOM 1448 C C . GLY A 1 183 ? -17.556 4.548 -11.029 1.00 51.97 183 GLY A C 1
ATOM 1449 O O . GLY A 1 183 ? -18.483 4.697 -10.235 1.00 51.97 183 GLY A O 1
ATOM 1450 N N . ARG A 1 184 ? -16.346 4.113 -10.646 1.00 53.31 184 ARG A N 1
ATOM 1451 C CA . ARG A 1 184 ? -15.934 3.921 -9.236 1.00 53.31 184 ARG A CA 1
ATOM 1452 C C . ARG A 1 184 ? -14.815 4.863 -8.779 1.00 53.31 184 ARG A C 1
ATOM 1454 O O . ARG A 1 184 ? -14.419 4.813 -7.618 1.00 53.31 184 ARG A O 1
ATOM 1461 N N . VAL A 1 185 ? -14.311 5.697 -9.683 1.00 48.34 185 VAL A N 1
ATOM 1462 C CA . VAL A 1 185 ? -13.258 6.690 -9.438 1.00 48.34 185 VAL A CA 1
ATOM 1463 C C . VAL A 1 185 ? -13.820 8.071 -9.712 1.00 48.34 185 VAL A C 1
ATOM 1465 O O . VAL A 1 185 ? -14.553 8.190 -10.720 1.00 48.34 185 VAL A O 1
#

Secondary structure (DSSP, 8-state):
--------------------PPEEEEEEESSSSHHHHHHHHHHHHTB-TTS-BSEEEEEE--TT---HHHHHHHHHHHS-TTSEEEEEEE--TTTTGGGTHHHHHHHHHHTT-EEEEESS-THHHHHHTTS------SS--HHHHHHHHH-TT-TT-TTTT-SSGGGG----THHHHHHH-TT--

Radius of gyration: 21.88 Å; Cα contacts (8 Å, |Δi|>4): 266; chains: 1; bounding box: 58×40×75 Å

Foldseek 3Di:
DDDDDDDDDPPDDPPDDDDDDQQEEEEEEFDPAQVVQVVVLVQLLQADPVRHGSHHYNYDFDVVGDALQRSLVVQPVPDDLPHHAEYEDEQAPPPPCPVVNVVSVVSCVVRVYHYDYHFLDPLQVLLVLQDDDDDPDPSDCVVSLVCLLPRPLQPPSVQAPVDPPDPRDHCDDRNSCSRSHPPRD

Solvent-accessible surface area (backbone atoms only — not comparable to full-atom values): 10900 Å² total; per-residue (Å²): 136,84,89,83,88,85,83,80,86,80,83,78,68,87,84,66,95,72,79,82,70,62,46,61,36,38,35,12,29,23,54,69,42,47,60,52,41,48,53,55,48,50,49,52,47,52,35,42,98,88,68,49,43,66,45,44,78,48,78,42,63,37,90,95,36,41,55,56,50,55,22,50,51,50,40,59,74,76,44,59,98,85,55,48,37,34,28,39,42,55,51,41,64,88,67,77,37,78,73,45,47,64,51,28,54,50,56,23,58,79,67,70,34,45,78,49,77,31,76,29,29,64,58,49,65,62,33,54,68,77,42,92,84,85,76,92,61,92,31,64,50,65,66,47,53,50,49,33,30,66,37,87,69,40,40,69,29,69,59,49,69,67,47,87,64,81,84,18,42,65,45,61,71,55,32,40,43,42,66,64,37,92,87,34,116

pLDDT: mean 82.61, std 18.88, range [30.81, 98.56]